Protein AF-A0A8G1X0F5-F1 (afdb_monomer_lite)

Structure (mmCIF, N/CA/C/O backbone):
data_AF-A0A8G1X0F5-F1
#
_entry.id   AF-A0A8G1X0F5-F1
#
loop_
_atom_site.group_PDB
_atom_site.id
_atom_site.type_symbol
_atom_site.label_atom_id
_atom_site.label_alt_id
_atom_site.label_comp_id
_atom_site.label_asym_id
_atom_site.label_entity_id
_atom_site.label_seq_id
_atom_site.pdbx_PDB_ins_code
_atom_site.Cartn_x
_atom_site.Cartn_y
_atom_site.Cartn_z
_atom_site.occupancy
_atom_site.B_iso_or_equiv
_atom_site.auth_seq_id
_atom_site.auth_comp_id
_atom_site.auth_asym_id
_atom_site.auth_atom_id
_atom_site.pdbx_PDB_model_num
ATOM 1 N N . MET A 1 1 ? -57.486 -11.751 60.264 1.00 39.94 1 MET A N 1
ATOM 2 C CA . MET A 1 1 ? -58.166 -12.404 61.402 1.00 39.94 1 MET A CA 1
ATOM 3 C C . MET A 1 1 ? -57.291 -13.544 61.891 1.00 39.94 1 MET A C 1
ATOM 5 O O . MET A 1 1 ? -57.357 -14.621 61.323 1.00 39.94 1 MET A O 1
ATOM 9 N N . THR A 1 2 ? -56.452 -13.300 62.894 1.00 31.72 2 THR A N 1
ATOM 10 C CA . THR A 1 2 ? -55.824 -14.361 63.698 1.00 31.72 2 THR A CA 1
ATOM 11 C C . THR A 1 2 ? -55.553 -13.776 65.073 1.00 31.72 2 THR A C 1
ATOM 13 O O . THR A 1 2 ? -54.762 -12.848 65.215 1.00 31.72 2 THR A O 1
ATOM 16 N N . GLU A 1 3 ? -56.293 -14.291 66.048 1.00 42.75 3 GLU A N 1
ATOM 17 C CA . GLU A 1 3 ? -56.331 -13.921 67.459 1.00 42.75 3 GLU A CA 1
ATOM 18 C C . GLU A 1 3 ? -54.925 -13.867 68.077 1.00 42.75 3 GLU A C 1
ATOM 20 O O . GLU A 1 3 ? -54.382 -14.874 68.546 1.00 42.75 3 GLU A O 1
ATOM 25 N N . ALA A 1 4 ? -54.327 -12.675 68.120 1.00 40.47 4 ALA A N 1
ATOM 26 C CA . ALA A 1 4 ? -53.140 -12.412 68.920 1.00 40.47 4 ALA A CA 1
ATOM 27 C C . ALA A 1 4 ? -53.545 -12.272 70.399 1.00 40.47 4 ALA A C 1
ATOM 29 O O . ALA A 1 4 ? -53.590 -11.190 70.960 1.00 40.47 4 ALA A O 1
ATOM 30 N N . THR A 1 5 ? -53.877 -13.431 70.971 1.00 44.56 5 THR A N 1
ATOM 31 C CA . THR A 1 5 ? -53.562 -13.915 72.321 1.00 44.56 5 THR A CA 1
ATOM 32 C C . THR A 1 5 ? -53.739 -12.919 73.476 1.00 44.56 5 THR A C 1
ATOM 34 O O . THR A 1 5 ? -52.907 -12.049 73.689 1.00 44.56 5 THR A O 1
ATOM 37 N N . GLN A 1 6 ? -54.774 -13.175 74.282 1.00 55.44 6 GLN A N 1
ATOM 38 C CA . GLN A 1 6 ? -55.286 -12.467 75.471 1.00 55.44 6 GLN A CA 1
ATOM 39 C C . GLN A 1 6 ? -54.287 -12.095 76.601 1.00 55.44 6 GLN A C 1
ATOM 41 O O . GLN A 1 6 ? -54.765 -11.785 77.677 1.00 55.44 6 GLN A O 1
ATOM 46 N N . LEU A 1 7 ? -52.960 -12.123 76.389 1.00 52.69 7 LEU A N 1
ATOM 47 C CA . LEU A 1 7 ? -51.943 -11.743 77.387 1.00 52.69 7 LEU A CA 1
ATOM 48 C C . LEU A 1 7 ? -51.259 -10.377 77.143 1.00 52.69 7 LEU A C 1
ATOM 50 O O . LEU A 1 7 ? -50.691 -9.794 78.060 1.00 52.69 7 LEU A O 1
ATOM 54 N N . ALA A 1 8 ? -51.224 -9.903 75.890 1.00 53.28 8 ALA A N 1
ATOM 55 C CA . ALA A 1 8 ? -50.774 -8.566 75.477 1.00 53.28 8 ALA A CA 1
ATOM 56 C C . ALA A 1 8 ? -50.881 -8.438 73.946 1.00 53.28 8 ALA A C 1
ATOM 58 O O . ALA A 1 8 ? -50.432 -9.327 73.219 1.00 53.28 8 ALA A O 1
ATOM 59 N N . GLU A 1 9 ? -51.412 -7.318 73.449 1.00 62.19 9 GLU A N 1
ATOM 60 C CA . GLU A 1 9 ? -51.373 -6.980 72.019 1.00 62.19 9 GLU A CA 1
ATOM 61 C C . GLU A 1 9 ? -49.926 -6.775 71.565 1.00 62.19 9 GLU A C 1
ATOM 63 O O . GLU A 1 9 ? -49.195 -6.005 72.180 1.00 62.19 9 GLU A O 1
ATOM 68 N N . LEU A 1 10 ? -49.506 -7.447 70.491 1.00 62.09 10 LEU A N 1
ATOM 69 C CA . LEU A 1 10 ? -48.179 -7.265 69.891 1.00 62.09 10 LEU A CA 1
ATOM 70 C C . LEU A 1 10 ? -47.984 -5.809 69.422 1.00 62.09 10 LEU A C 1
ATOM 72 O O . LEU A 1 10 ? -48.966 -5.156 69.062 1.00 62.09 10 LEU A O 1
ATOM 76 N N . PRO A 1 11 ? -46.743 -5.284 69.394 1.00 63.84 11 PRO A N 1
ATOM 77 C CA . PRO A 1 11 ? -46.490 -3.954 68.851 1.00 63.84 11 PRO A CA 1
ATOM 78 C C . PRO A 1 11 ? -46.997 -3.864 67.398 1.00 63.84 11 PRO A C 1
ATOM 80 O O . PRO A 1 11 ? -46.674 -4.746 66.595 1.00 63.84 11 PRO A O 1
ATOM 83 N N . PRO A 1 12 ? -47.785 -2.827 67.043 1.00 70.81 12 PRO A N 1
ATOM 84 C CA . PRO A 1 12 ? -48.273 -2.625 65.681 1.00 70.81 12 PRO A CA 1
ATOM 85 C C . PRO A 1 12 ? -47.133 -2.621 64.658 1.00 70.81 12 PRO A C 1
ATOM 87 O O . PRO A 1 12 ? -46.062 -2.074 64.915 1.00 70.81 12 PRO A O 1
ATOM 90 N N . ALA A 1 13 ? -47.367 -3.177 63.465 1.00 61.31 13 ALA A N 1
ATOM 91 C CA . ALA A 1 13 ? -46.346 -3.281 62.416 1.00 61.31 13 ALA A CA 1
ATOM 92 C C . ALA A 1 13 ? -45.725 -1.922 62.022 1.00 61.31 13 ALA A C 1
ATOM 94 O O . ALA A 1 13 ? -44.568 -1.871 61.608 1.00 61.31 13 ALA A O 1
ATOM 95 N N . GLU A 1 14 ? -46.476 -0.831 62.191 1.00 60.59 14 GLU A N 1
ATOM 96 C CA . GLU A 1 14 ? -46.053 0.548 61.916 1.00 60.59 14 GLU A CA 1
ATOM 97 C C . GLU A 1 14 ? -45.115 1.125 62.990 1.00 60.59 14 GLU A C 1
ATOM 99 O O . GLU A 1 14 ? -44.256 1.950 62.683 1.00 60.59 14 GLU A O 1
ATOM 104 N N . THR A 1 15 ? -45.224 0.673 64.244 1.00 71.94 15 THR A N 1
ATOM 105 C CA . THR A 1 15 ? -44.385 1.137 65.366 1.00 71.94 15 THR A CA 1
ATOM 106 C C . THR A 1 15 ? -43.303 0.131 65.753 1.00 71.94 15 THR A C 1
ATOM 108 O O . THR A 1 15 ? -42.364 0.486 66.468 1.00 71.94 15 THR A O 1
ATOM 111 N N . ALA A 1 16 ? -43.370 -1.098 65.232 1.00 73.69 16 ALA A N 1
ATOM 112 C CA . ALA A 1 16 ? -42.427 -2.178 65.502 1.00 73.69 16 ALA A CA 1
ATOM 113 C C . ALA A 1 16 ? -40.964 -1.769 65.255 1.00 73.69 16 ALA A C 1
ATOM 115 O O . ALA A 1 16 ? -40.116 -1.998 66.110 1.00 73.69 16 ALA A O 1
ATOM 116 N N . LEU A 1 17 ? -40.644 -1.077 64.158 1.00 79.12 17 LEU A N 1
ATOM 117 C CA . LEU A 1 17 ? -39.269 -0.619 63.921 1.00 79.12 17 LEU A CA 1
ATOM 118 C C . LEU A 1 17 ? -38.755 0.286 65.056 1.00 79.12 17 LEU A C 1
ATOM 120 O O . LEU A 1 17 ? -37.640 0.109 65.541 1.00 79.12 17 LEU A O 1
ATOM 124 N N . GLN A 1 18 ? -39.577 1.232 65.515 1.00 82.00 18 GLN A N 1
ATOM 125 C CA . GLN A 1 18 ? -39.219 2.164 66.588 1.00 82.00 18 GLN A CA 1
ATOM 126 C C . GLN A 1 18 ? -39.129 1.476 67.954 1.00 82.00 18 GLN A C 1
ATOM 128 O O . GLN A 1 18 ? -38.287 1.844 68.769 1.00 82.00 18 GLN A O 1
ATOM 133 N N . VAL A 1 19 ? -39.987 0.486 68.200 1.00 83.25 19 VAL A N 1
ATOM 134 C CA . VAL A 1 19 ? -40.010 -0.313 69.431 1.00 83.25 19 VAL A CA 1
ATOM 135 C C . VAL A 1 19 ? -38.756 -1.184 69.541 1.00 83.25 19 VAL A C 1
ATOM 137 O O . VAL A 1 19 ? -38.104 -1.183 70.578 1.00 83.25 19 VAL A O 1
ATOM 140 N N . TYR A 1 20 ? -38.358 -1.871 68.469 1.00 84.75 20 TYR A N 1
ATOM 141 C CA . TYR A 1 20 ? -37.205 -2.783 68.493 1.00 84.75 20 TYR A CA 1
ATOM 142 C C . TYR A 1 20 ? -35.852 -2.070 68.373 1.00 84.75 20 TYR A C 1
ATOM 144 O O . TYR A 1 20 ? -34.820 -2.658 68.682 1.00 84.75 20 TYR A O 1
ATOM 152 N N . SER A 1 21 ? -35.846 -0.806 67.944 1.00 82.88 21 SER A N 1
ATOM 153 C CA . SER A 1 21 ? -34.624 -0.001 67.800 1.00 82.88 21 SER A CA 1
ATOM 154 C C . SER A 1 21 ? -34.253 0.777 69.070 1.00 82.88 21 SER A C 1
ATOM 156 O O . SER A 1 21 ? -33.158 1.332 69.147 1.00 82.88 21 SER A O 1
ATOM 158 N N . LYS A 1 22 ? -35.146 0.852 70.067 1.00 89.12 22 LYS A N 1
ATOM 159 C CA . LYS A 1 22 ? -34.910 1.561 71.333 1.00 89.12 22 LYS A CA 1
ATOM 160 C C . LYS A 1 22 ? -34.416 0.599 72.420 1.00 89.12 22 LYS A C 1
ATOM 162 O O . LYS A 1 22 ? -35.020 -0.462 72.592 1.00 89.12 22 LYS A O 1
ATOM 167 N N . PRO A 1 23 ? -33.397 0.973 73.217 1.00 84.50 23 PRO A N 1
ATOM 168 C CA . PRO A 1 23 ? -33.082 0.257 74.452 1.00 84.50 23 PRO A CA 1
ATOM 169 C C . PRO A 1 23 ? -34.327 0.200 75.350 1.00 84.50 23 PRO A C 1
ATOM 171 O O . PRO A 1 23 ? -34.924 1.240 75.620 1.00 84.50 23 PRO A O 1
ATOM 174 N N . GLY A 1 24 ? -34.754 -1.001 75.750 1.00 84.69 24 GLY A N 1
ATOM 175 C CA . GLY A 1 24 ? -35.967 -1.189 76.562 1.00 84.69 24 GLY A CA 1
ATOM 176 C C . GLY A 1 24 ? -37.290 -0.900 75.837 1.00 84.69 24 GLY A C 1
ATOM 177 O O . GLY A 1 24 ? -38.338 -0.784 76.462 1.00 84.69 24 GLY A O 1
ATOM 178 N N . GLY A 1 25 ? -37.308 -0.778 74.505 1.00 84.88 25 GLY A N 1
ATOM 179 C CA . GLY A 1 25 ? -38.539 -0.416 73.788 1.00 84.88 25 GLY A CA 1
ATOM 180 C C . GLY A 1 25 ? -39.675 -1.442 73.913 1.00 84.88 25 GLY A C 1
ATOM 181 O O . GLY A 1 25 ? -40.842 -1.076 73.786 1.00 84.88 25 GLY A O 1
ATOM 182 N N . LEU A 1 26 ? -39.352 -2.704 74.218 1.00 87.62 26 LEU A N 1
ATOM 183 C CA . LEU A 1 26 ? -40.322 -3.771 74.483 1.00 87.62 26 LEU A CA 1
ATOM 184 C C . LEU A 1 26 ? -40.831 -3.800 75.931 1.00 87.62 26 LEU A C 1
ATOM 186 O O . LEU A 1 26 ? -41.784 -4.532 76.204 1.00 87.62 26 LEU A O 1
ATOM 190 N N . ASP A 1 27 ? -40.253 -3.011 76.839 1.00 87.00 27 ASP A N 1
ATOM 191 C CA . ASP A 1 27 ? -40.578 -3.033 78.270 1.00 87.00 27 ASP A CA 1
ATOM 192 C C . ASP A 1 27 ? -42.083 -2.847 78.542 1.00 87.00 27 ASP A C 1
ATOM 194 O O . ASP A 1 27 ? -42.637 -3.660 79.279 1.00 87.00 27 ASP A O 1
ATOM 198 N N . PRO A 1 28 ? -42.828 -1.949 77.857 1.00 87.12 28 PRO A N 1
ATOM 199 C CA . PRO A 1 28 ? -44.278 -1.832 78.052 1.00 87.12 28 PRO A CA 1
ATOM 200 C C . PRO A 1 28 ? -45.076 -3.106 77.724 1.00 87.12 28 PRO A C 1
ATOM 202 O O . PRO A 1 28 ? -46.146 -3.335 78.288 1.00 87.12 28 PRO A O 1
ATOM 205 N N . TRP A 1 29 ? -44.585 -3.936 76.799 1.00 85.62 29 TRP A N 1
ATOM 206 C CA . TRP A 1 29 ? -45.199 -5.221 76.449 1.00 85.62 29 TRP A CA 1
ATOM 207 C C . TRP A 1 29 ? -44.783 -6.320 77.423 1.00 85.62 29 TRP A C 1
ATOM 209 O O . TRP A 1 29 ? -45.618 -7.122 77.840 1.00 85.62 29 TRP A O 1
ATOM 219 N N . LEU A 1 30 ? -43.509 -6.335 77.820 1.00 85.94 30 LEU A N 1
ATOM 220 C CA . LEU A 1 30 ? -42.982 -7.277 78.804 1.00 85.94 30 LEU A CA 1
ATOM 221 C C . LEU A 1 30 ? -43.599 -7.057 80.194 1.00 85.94 30 LEU A C 1
ATOM 223 O O . LEU A 1 30 ? -43.907 -8.033 80.878 1.00 85.94 30 LEU A O 1
ATOM 227 N N . ASP A 1 31 ? -43.851 -5.807 80.579 1.00 86.38 31 ASP A N 1
ATOM 228 C CA . ASP A 1 31 ? -44.476 -5.438 81.851 1.00 86.38 31 ASP A CA 1
ATOM 229 C C . ASP A 1 31 ? -45.951 -5.838 81.905 1.00 86.38 31 ASP A C 1
ATOM 231 O O . ASP A 1 31 ? -46.402 -6.359 82.925 1.00 86.38 31 ASP A O 1
ATOM 235 N N . LYS A 1 32 ? -46.694 -5.698 80.798 1.00 84.31 32 LYS A N 1
ATOM 236 C CA . LYS A 1 32 ? -48.073 -6.210 80.686 1.00 84.31 32 LYS A CA 1
ATOM 237 C C . LYS A 1 32 ? -48.122 -7.731 80.843 1.00 84.31 32 LYS A C 1
ATOM 239 O O . LYS A 1 32 ? -48.894 -8.238 81.654 1.00 84.31 32 LYS A O 1
ATOM 244 N N . ILE A 1 33 ? -47.236 -8.447 80.145 1.00 85.38 33 ILE A N 1
ATOM 245 C CA . ILE A 1 33 ? -47.112 -9.909 80.259 1.00 85.38 33 ILE A CA 1
ATOM 246 C C . ILE A 1 33 ? -46.748 -10.302 81.699 1.00 85.38 33 ILE A C 1
ATOM 248 O O . ILE A 1 33 ? -47.325 -11.236 82.251 1.00 85.38 33 ILE A O 1
ATOM 252 N N . ARG A 1 34 ? -45.816 -9.584 82.339 1.00 85.31 34 ARG A N 1
ATOM 253 C CA . ARG A 1 34 ? -45.411 -9.829 83.731 1.00 85.31 34 ARG A CA 1
ATOM 254 C C . ARG A 1 34 ? -46.557 -9.578 84.710 1.00 85.31 34 ARG A C 1
ATOM 256 O O . ARG A 1 34 ? -46.740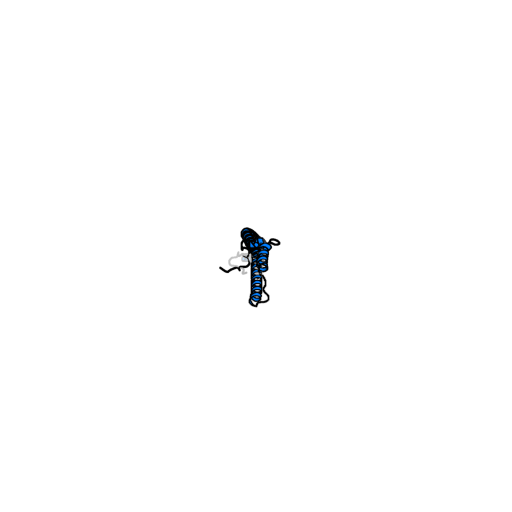 -10.387 85.620 1.00 85.31 34 ARG A O 1
ATOM 263 N N . ALA A 1 35 ? -47.313 -8.496 84.542 1.00 83.12 35 ALA A N 1
ATOM 264 C CA . ALA A 1 35 ? -48.457 -8.169 85.387 1.00 83.12 35 ALA A CA 1
ATOM 265 C C . ALA A 1 35 ? -49.534 -9.260 85.307 1.00 83.12 35 ALA A C 1
ATOM 267 O O . ALA A 1 35 ? -50.020 -9.719 86.340 1.00 83.12 35 ALA A O 1
ATOM 268 N N . GLU A 1 36 ? -49.836 -9.751 84.104 1.00 79.94 36 GLU A N 1
ATOM 269 C CA . GLU A 1 36 ? -50.825 -10.813 83.912 1.00 79.94 36 GLU A CA 1
ATOM 270 C C . GLU A 1 36 ? -50.353 -12.172 84.446 1.00 79.94 36 GLU A C 1
ATOM 272 O O . GLU A 1 36 ? -51.132 -12.916 85.042 1.00 79.94 36 GLU A O 1
ATOM 277 N N . VAL A 1 37 ? -49.057 -12.476 84.322 1.00 82.88 37 VAL A N 1
ATOM 278 C CA . VAL A 1 37 ? -48.472 -13.683 84.923 1.00 82.88 37 VAL A CA 1
ATOM 279 C C . VAL A 1 37 ? -48.474 -13.611 86.456 1.00 82.88 37 VAL A C 1
ATOM 281 O O . VAL A 1 37 ? -48.757 -14.612 87.109 1.00 82.88 37 VAL A O 1
ATOM 284 N N . THR A 1 38 ? -48.192 -12.441 87.036 1.00 78.94 38 THR A N 1
ATOM 285 C CA . THR A 1 38 ? -48.116 -12.239 88.499 1.00 78.94 38 THR A CA 1
ATOM 286 C C . THR A 1 38 ? -49.501 -12.176 89.149 1.00 78.94 38 THR A C 1
ATOM 288 O O . THR A 1 38 ? -49.659 -12.574 90.300 1.00 78.94 38 THR A O 1
ATOM 291 N N . GLY A 1 39 ? -50.522 -11.726 88.412 1.00 77.44 39 GLY A N 1
ATOM 292 C CA . GLY A 1 39 ? -51.915 -11.721 88.867 1.00 77.44 39 GLY A CA 1
ATOM 293 C C . GLY A 1 39 ? -52.543 -13.115 88.996 1.00 77.44 39 GLY A C 1
ATOM 294 O O . GLY A 1 39 ? -53.594 -13.262 89.621 1.00 77.44 39 GLY A O 1
ATOM 295 N N . HIS A 1 40 ? -51.915 -14.155 88.439 1.00 74.75 40 HIS A N 1
ATOM 296 C CA . HIS A 1 40 ? -52.374 -15.533 88.583 1.00 74.75 40 HIS A CA 1
ATOM 297 C C . HIS A 1 40 ? -51.914 -16.126 89.922 1.00 74.75 40 HIS A C 1
ATOM 299 O O . HIS A 1 40 ? -50.728 -16.384 90.108 1.00 74.75 40 HIS A O 1
ATOM 305 N N . VAL A 1 41 ? -52.849 -16.395 90.841 1.00 75.69 41 VAL A N 1
ATOM 306 C CA . VAL A 1 41 ? -52.561 -17.093 92.109 1.00 75.69 41 VAL A CA 1
ATOM 307 C C . VAL A 1 41 ? -52.275 -18.576 91.819 1.00 75.69 41 VAL A C 1
ATOM 309 O O . VAL A 1 41 ? -53.202 -19.297 91.440 1.00 75.69 41 VAL A O 1
ATOM 312 N N . PRO A 1 42 ? -51.032 -19.069 91.979 1.00 77.69 42 PRO A N 1
ATOM 313 C CA . PRO A 1 42 ? -50.688 -20.428 91.570 1.00 77.69 42 PRO A CA 1
ATOM 314 C C . PRO A 1 42 ? -51.235 -21.468 92.557 1.00 77.69 42 PRO A C 1
ATOM 316 O O . PRO A 1 42 ? -50.890 -21.455 93.738 1.00 77.69 42 PRO A O 1
ATOM 319 N N . ASP A 1 43 ? -52.038 -22.416 92.068 1.00 83.69 43 ASP A N 1
ATOM 320 C CA . ASP A 1 43 ? -52.467 -23.591 92.836 1.00 83.69 43 ASP A CA 1
ATOM 321 C C . ASP A 1 43 ? -51.698 -24.844 92.389 1.00 83.69 43 ASP A C 1
ATOM 323 O O . ASP A 1 43 ? -51.918 -25.391 91.308 1.00 83.69 43 ASP A O 1
ATOM 327 N N . LEU A 1 44 ? -50.792 -25.324 93.243 1.00 83.38 44 LEU A N 1
ATOM 328 C CA . LEU A 1 44 ? -49.996 -26.532 92.992 1.00 83.38 44 LEU A CA 1
ATOM 329 C C . LEU A 1 44 ? -50.670 -27.817 93.490 1.00 83.38 44 LEU A C 1
ATOM 331 O O . LEU A 1 44 ? -50.241 -28.920 93.132 1.00 83.38 44 LEU A O 1
ATOM 335 N N . LYS A 1 45 ? -51.717 -27.695 94.312 1.00 84.44 45 LYS A N 1
ATOM 336 C CA . LYS A 1 45 ? -52.345 -28.824 95.004 1.00 84.44 45 LYS A CA 1
ATOM 337 C C . LYS A 1 45 ? -53.308 -29.563 94.079 1.00 84.44 45 LYS A C 1
ATOM 339 O O . LYS A 1 45 ? -53.343 -30.794 94.094 1.00 84.44 45 LYS A O 1
ATOM 344 N N . THR A 1 46 ? -54.021 -28.851 93.206 1.00 88.00 46 THR A N 1
ATOM 345 C CA . THR A 1 46 ? -54.975 -29.461 92.267 1.00 88.00 46 THR A CA 1
ATOM 346 C C . THR A 1 46 ? -54.370 -29.711 90.881 1.00 88.00 46 THR A C 1
ATOM 348 O O . THR A 1 46 ? -53.500 -28.981 90.407 1.00 88.00 46 THR A O 1
ATOM 351 N N . LYS A 1 47 ? -54.855 -30.749 90.178 1.00 89.38 47 LYS A N 1
ATOM 352 C CA . LYS A 1 47 ? -54.486 -30.993 88.769 1.00 89.38 47 LYS A CA 1
ATOM 353 C C . LYS A 1 47 ? -54.858 -29.794 87.885 1.00 89.38 47 LYS A C 1
ATOM 355 O O . LYS A 1 47 ? -54.059 -29.375 87.058 1.00 89.38 47 LYS A O 1
ATOM 360 N N . LYS A 1 48 ? -56.040 -29.212 88.114 1.00 84.38 48 LYS A N 1
ATOM 361 C CA . LYS A 1 48 ? -56.545 -28.044 87.380 1.00 84.38 48 LYS A CA 1
ATOM 362 C C . LYS A 1 48 ? -55.644 -26.814 87.558 1.00 84.38 48 LYS A C 1
ATOM 364 O O . LYS A 1 48 ? -55.395 -26.117 86.581 1.00 84.38 48 LYS A O 1
ATOM 369 N N . GLY A 1 49 ? -55.129 -26.578 88.767 1.00 83.12 49 GLY A N 1
ATOM 370 C CA . GLY A 1 49 ? -54.180 -25.498 89.044 1.00 83.12 49 GLY A CA 1
ATOM 371 C C . GLY A 1 49 ? -52.835 -25.689 88.335 1.00 83.12 49 GLY A C 1
ATOM 372 O O . GLY A 1 49 ? -52.359 -24.776 87.662 1.00 83.12 49 GLY A O 1
ATOM 373 N N . ARG A 1 50 ? -52.272 -26.906 88.359 1.00 84.88 50 ARG A N 1
ATOM 374 C CA . ARG A 1 50 ? -51.038 -27.227 87.610 1.00 84.88 50 ARG A CA 1
ATOM 375 C C . ARG A 1 50 ? -51.211 -27.098 86.092 1.00 84.88 50 ARG A C 1
ATOM 377 O O . ARG A 1 50 ? -50.326 -26.560 85.427 1.00 84.88 50 ARG A O 1
ATOM 384 N N . ASP A 1 51 ? -52.353 -27.527 85.552 1.00 85.94 51 ASP A N 1
ATOM 385 C CA . ASP A 1 51 ? -52.679 -27.389 84.125 1.00 85.94 51 ASP A CA 1
ATOM 386 C C . ASP A 1 51 ? -52.843 -25.905 83.722 1.00 85.94 51 ASP A C 1
ATOM 388 O O . ASP A 1 51 ? -52.406 -25.499 82.642 1.00 85.94 51 ASP A O 1
ATOM 392 N N . ALA A 1 52 ? -53.406 -25.064 84.600 1.00 82.56 52 ALA A N 1
ATOM 393 C CA . ALA A 1 52 ? -53.514 -23.620 84.379 1.00 82.56 52 ALA A CA 1
ATOM 394 C C . ALA A 1 52 ? -52.138 -22.928 84.343 1.00 82.56 52 ALA A C 1
ATOM 396 O O . ALA A 1 52 ? -51.885 -22.124 83.444 1.00 82.56 52 ALA A O 1
ATOM 397 N N . ILE A 1 53 ? -51.221 -23.304 85.242 1.00 84.56 53 ILE A N 1
ATOM 398 C CA . ILE A 1 53 ? -49.830 -22.817 85.246 1.00 84.56 53 ILE A CA 1
ATOM 399 C C . ILE A 1 53 ? -49.109 -23.225 83.951 1.00 84.56 53 ILE A C 1
ATOM 401 O O . ILE A 1 53 ? -48.445 -22.400 83.319 1.00 84.56 53 ILE A O 1
ATOM 405 N N . ALA A 1 54 ? -49.269 -24.479 83.514 1.00 85.12 54 ALA A N 1
ATOM 406 C CA . ALA A 1 54 ? -48.681 -24.964 82.266 1.00 85.12 54 ALA A CA 1
ATOM 407 C C . ALA A 1 54 ? -49.224 -24.212 81.036 1.00 85.12 54 ALA A C 1
ATOM 409 O O . ALA A 1 54 ? -48.455 -23.844 80.144 1.00 85.12 54 ALA A O 1
ATOM 410 N N . SER A 1 55 ? -50.530 -23.932 81.009 1.00 86.25 55 SER A N 1
ATOM 411 C CA . SER A 1 55 ? -51.185 -23.158 79.948 1.00 86.25 55 SER A CA 1
ATOM 412 C C . SER A 1 55 ? -50.694 -21.707 79.903 1.00 86.25 55 SER A C 1
ATOM 414 O O . SER A 1 55 ? -50.366 -21.193 78.832 1.00 86.25 55 SER A O 1
ATOM 416 N N . LEU A 1 56 ? -50.553 -21.057 81.061 1.00 83.44 56 LEU A N 1
ATOM 417 C CA . LEU A 1 56 ? -50.009 -19.702 81.162 1.00 83.44 56 LEU A CA 1
ATOM 418 C C . LEU A 1 56 ? -48.551 -19.643 80.679 1.00 83.44 56 LEU A C 1
ATOM 420 O O . LEU A 1 56 ? -48.208 -18.801 79.850 1.00 83.44 56 LEU A O 1
ATOM 424 N N . ALA A 1 57 ? -47.713 -20.599 81.092 1.00 86.38 57 ALA A N 1
ATOM 425 C CA . ALA A 1 57 ? -46.338 -20.717 80.605 1.00 86.38 57 ALA A CA 1
ATOM 426 C C . ALA A 1 57 ? -46.270 -20.953 79.084 1.00 86.38 57 ALA A C 1
ATOM 428 O O . ALA A 1 57 ? -45.397 -20.411 78.402 1.00 86.38 57 ALA A O 1
ATOM 429 N N . PHE A 1 58 ? -47.195 -21.738 78.523 1.00 88.06 58 PHE A N 1
ATOM 430 C CA . PHE A 1 58 ? -47.302 -21.933 77.077 1.00 88.06 58 PHE A CA 1
ATOM 431 C C . PHE A 1 58 ? -47.677 -20.637 76.344 1.00 88.06 58 PHE A C 1
ATOM 433 O O . PHE A 1 58 ? -47.052 -20.312 75.333 1.00 88.06 58 PHE A O 1
ATOM 440 N N . LYS A 1 59 ? -48.623 -19.848 76.872 1.00 86.94 59 LYS A N 1
ATOM 441 C CA . LYS A 1 59 ? -48.973 -18.532 76.310 1.00 86.94 59 LYS A CA 1
ATOM 442 C C . LYS A 1 59 ? -47.778 -17.576 76.316 1.00 86.94 59 LYS A C 1
ATOM 444 O O . LYS A 1 59 ? -47.509 -16.959 75.290 1.00 86.94 59 LYS A O 1
ATOM 449 N N . VAL A 1 60 ? -47.007 -17.521 77.407 1.00 88.62 60 VAL A N 1
ATOM 450 C CA . VAL A 1 60 ? -45.773 -16.711 77.480 1.00 88.62 60 VAL A CA 1
ATOM 451 C C . VAL A 1 60 ? -44.766 -17.136 76.406 1.00 88.62 60 VAL A C 1
ATOM 453 O O . VAL A 1 60 ? -44.222 -16.288 75.698 1.00 88.62 60 VAL A O 1
ATOM 456 N N . ARG A 1 61 ? -44.554 -18.447 76.209 1.00 90.44 61 ARG A N 1
ATOM 457 C CA . ARG A 1 61 ? -43.684 -18.961 75.132 1.00 90.44 61 ARG A CA 1
ATOM 458 C C . ARG A 1 61 ? -44.189 -18.564 73.743 1.00 90.44 61 ARG A C 1
ATOM 460 O O . ARG A 1 61 ? -43.383 -18.180 72.902 1.00 90.44 61 ARG A O 1
ATOM 467 N N . LYS A 1 62 ? -45.504 -18.611 73.514 1.00 88.00 62 LYS A N 1
ATOM 468 C CA . LYS A 1 62 ? -46.123 -18.213 72.241 1.00 88.00 62 LYS A CA 1
ATOM 469 C C . LYS A 1 62 ? -45.920 -16.722 71.950 1.00 88.00 62 LYS A C 1
ATOM 471 O O . LYS A 1 62 ? -45.544 -16.374 70.834 1.00 88.00 62 LYS A O 1
ATOM 476 N N . VAL A 1 63 ? -46.106 -15.857 72.950 1.00 87.19 63 VAL A N 1
ATOM 477 C CA . VAL A 1 63 ? -45.886 -14.408 72.806 1.00 87.19 63 VAL A CA 1
ATOM 478 C C . VAL A 1 63 ? -44.404 -14.091 72.583 1.00 87.19 63 VAL A C 1
ATOM 480 O O . VAL A 1 63 ? -44.095 -13.289 71.706 1.00 87.19 63 VAL A O 1
ATOM 483 N N . LYS A 1 64 ? -43.475 -14.780 73.266 1.00 90.19 64 LYS A N 1
ATOM 484 C CA . LYS A 1 64 ? -42.028 -14.679 72.987 1.00 90.19 64 LYS A CA 1
ATOM 485 C C . LYS A 1 64 ? -41.721 -14.964 71.513 1.00 90.19 64 LYS A C 1
ATOM 487 O O . LYS A 1 64 ? -41.044 -14.170 70.873 1.00 90.19 64 LYS A O 1
ATOM 492 N N . THR A 1 65 ? -42.202 -16.089 70.979 1.00 91.00 65 THR A N 1
ATOM 493 C CA . THR A 1 65 ? -41.966 -16.458 69.573 1.00 91.00 65 THR A CA 1
ATOM 494 C C . THR A 1 65 ? -42.556 -15.430 68.608 1.00 91.00 65 THR A C 1
ATOM 496 O O . THR A 1 65 ? -41.932 -15.122 67.597 1.00 91.00 65 THR A O 1
ATOM 499 N N . ALA A 1 66 ? -43.724 -14.866 68.920 1.00 86.00 66 ALA A N 1
ATOM 500 C CA . ALA A 1 66 ? -44.326 -13.817 68.103 1.00 86.00 66 ALA A CA 1
ATOM 501 C C . ALA A 1 66 ? -43.504 -12.514 68.121 1.00 86.00 66 ALA A C 1
ATOM 503 O O . ALA A 1 66 ? -43.256 -11.943 67.062 1.00 86.00 66 ALA A O 1
ATOM 504 N N . LEU A 1 67 ? -43.026 -12.077 69.293 1.00 86.56 67 LEU A N 1
ATOM 505 C CA . LEU A 1 67 ? -42.147 -10.909 69.409 1.00 86.56 67 LEU A CA 1
ATOM 506 C C . LEU A 1 67 ? -40.805 -11.129 68.686 1.00 86.56 67 LEU A C 1
ATOM 508 O O . LEU A 1 67 ? -40.320 -10.227 68.009 1.00 86.56 67 LEU A O 1
ATOM 512 N N . ASP A 1 68 ? -40.214 -12.319 68.768 1.00 88.62 68 ASP A N 1
ATOM 513 C CA . ASP A 1 68 ? -38.988 -12.641 68.022 1.00 88.62 68 ASP A CA 1
ATOM 514 C C . ASP A 1 68 ? -39.215 -12.587 66.498 1.00 88.62 68 ASP A C 1
ATOM 516 O O . ASP A 1 68 ? -38.434 -11.980 65.764 1.00 88.62 68 ASP A O 1
ATOM 520 N N . GLY A 1 69 ? -40.345 -13.130 66.031 1.00 89.69 69 GLY A N 1
ATOM 521 C CA . GLY A 1 69 ? -40.744 -13.096 64.623 1.00 89.69 69 GLY A CA 1
ATOM 522 C C . GLY A 1 69 ? -40.899 -11.678 64.068 1.00 89.69 69 GLY A C 1
ATOM 523 O O . GLY A 1 69 ? -40.366 -11.387 62.998 1.00 89.69 69 GLY A O 1
ATOM 524 N N . VAL A 1 70 ? -41.555 -10.779 64.813 1.00 87.06 70 VAL A N 1
ATOM 525 C CA . VAL A 1 70 ? -41.706 -9.365 64.418 1.00 87.06 70 VAL A CA 1
ATOM 526 C C . VAL A 1 70 ? -40.343 -8.675 64.319 1.00 87.06 70 VAL A C 1
ATOM 528 O O . VAL A 1 70 ? -40.082 -7.980 63.340 1.00 87.06 70 VAL A O 1
ATOM 531 N N . GLY A 1 71 ? -39.444 -8.894 65.285 1.00 86.38 71 GLY A N 1
ATOM 532 C CA . GLY A 1 71 ? -38.091 -8.329 65.242 1.00 86.38 71 GLY A CA 1
ATOM 533 C C . GLY A 1 71 ? -37.287 -8.820 64.035 1.00 86.38 71 GLY A C 1
ATOM 534 O O . GLY A 1 71 ? -36.646 -8.025 63.344 1.00 86.38 71 GLY A O 1
ATOM 535 N N . LYS A 1 72 ? -37.372 -10.121 63.730 1.00 89.69 72 LYS A N 1
ATOM 536 C CA . LYS A 1 72 ? -36.723 -10.722 62.559 1.00 89.69 72 LYS A CA 1
ATOM 537 C C . LYS A 1 72 ? -37.239 -10.133 61.244 1.00 89.69 72 LYS A C 1
ATOM 539 O O . LYS A 1 72 ? -36.429 -9.767 60.397 1.00 89.69 72 LYS A O 1
ATOM 544 N N . GLU A 1 73 ? -38.555 -9.981 61.092 1.00 89.44 73 GLU A N 1
ATOM 545 C CA . GLU A 1 73 ? -39.151 -9.386 59.889 1.00 89.44 73 GLU A CA 1
ATOM 546 C C . GLU A 1 73 ? -38.681 -7.938 59.670 1.00 89.44 73 GLU A C 1
ATOM 548 O O . GLU A 1 73 ? -38.389 -7.549 58.537 1.00 89.44 73 GLU A O 1
ATOM 553 N N . GLN A 1 74 ? -38.535 -7.147 60.742 1.00 87.94 74 GLN A N 1
ATOM 554 C CA . GLN A 1 74 ? -37.990 -5.788 60.639 1.00 87.94 74 GLN A CA 1
ATOM 555 C C . GLN A 1 74 ? -36.529 -5.791 60.177 1.00 87.94 74 GLN A C 1
ATOM 557 O O . GLN A 1 74 ? -36.164 -5.010 59.300 1.00 87.94 74 GLN A O 1
ATOM 562 N N . VAL A 1 75 ? -35.696 -6.690 60.707 1.00 89.62 75 VAL A N 1
ATOM 563 C CA . VAL A 1 75 ? -34.302 -6.839 60.258 1.00 89.62 75 VAL A CA 1
ATOM 564 C C . VAL A 1 75 ? -34.233 -7.258 58.788 1.00 89.62 75 VAL A C 1
ATOM 566 O O . VAL A 1 75 ? -33.417 -6.718 58.040 1.00 89.62 75 VAL A O 1
ATOM 569 N N . ASP A 1 76 ? -35.086 -8.186 58.356 1.00 91.88 76 ASP A N 1
ATOM 570 C CA . ASP A 1 76 ? -35.126 -8.653 56.968 1.00 91.88 76 ASP A CA 1
ATOM 571 C C . ASP A 1 76 ? -35.585 -7.537 56.015 1.00 91.88 76 ASP A C 1
ATOM 573 O O . ASP A 1 76 ? -34.916 -7.291 55.007 1.00 91.88 76 ASP A O 1
ATOM 577 N N . ARG A 1 77 ? -36.638 -6.781 56.370 1.00 89.25 77 ARG A N 1
ATOM 578 C CA . ARG A 1 77 ? -37.062 -5.576 55.628 1.00 89.25 77 ARG A CA 1
ATOM 579 C C . ARG A 1 77 ? -35.950 -4.538 55.535 1.00 89.25 77 ARG A C 1
ATOM 581 O O . ARG A 1 77 ? -35.694 -4.016 54.453 1.00 89.25 77 ARG A O 1
ATOM 588 N N . LEU A 1 78 ? -35.276 -4.242 56.647 1.00 89.69 78 LEU A N 1
ATOM 589 C CA . LEU A 1 78 ? -34.186 -3.267 56.667 1.00 89.69 78 LEU A CA 1
ATOM 590 C C . LEU A 1 78 ? -33.002 -3.711 55.811 1.00 89.69 78 LEU A C 1
ATOM 592 O O . LEU A 1 78 ? -32.394 -2.868 55.166 1.00 89.69 78 LEU A O 1
ATOM 596 N N . LYS A 1 79 ? -32.675 -5.008 55.772 1.00 92.31 79 LYS A N 1
ATOM 597 C CA . LYS A 1 79 ? -31.598 -5.551 54.924 1.00 92.31 79 LYS A CA 1
ATOM 598 C C . LYS A 1 79 ? -31.968 -5.603 53.444 1.00 92.31 79 LYS A C 1
ATOM 600 O O . LYS A 1 79 ? -31.076 -5.569 52.598 1.00 92.31 79 LYS A O 1
ATOM 605 N N . ASP A 1 80 ? -33.252 -5.698 53.120 1.00 92.69 80 ASP A N 1
ATOM 606 C CA . ASP A 1 80 ? -33.737 -5.681 51.739 1.00 92.69 80 ASP A CA 1
ATOM 607 C C . ASP A 1 80 ? -33.558 -4.301 51.080 1.00 92.69 80 ASP A C 1
ATOM 609 O O . ASP A 1 80 ? -33.263 -4.215 49.888 1.00 92.69 80 ASP A O 1
ATOM 613 N N . ILE A 1 81 ? -33.635 -3.218 51.863 1.00 90.31 81 ILE A N 1
ATOM 614 C CA . ILE A 1 81 ? -33.450 -1.846 51.367 1.00 90.31 81 ILE A CA 1
ATOM 615 C C . ILE A 1 81 ? -32.037 -1.639 50.770 1.00 90.31 81 ILE A C 1
ATOM 617 O O . ILE A 1 81 ? -31.963 -1.304 49.587 1.00 90.31 81 ILE A O 1
ATOM 621 N N . PRO A 1 82 ? -30.914 -1.889 51.484 1.00 94.62 82 PRO A N 1
ATOM 622 C CA . PRO A 1 82 ? -29.573 -1.816 50.905 1.00 94.62 82 PRO A CA 1
ATOM 623 C C . PRO A 1 82 ? -29.385 -2.717 49.686 1.00 94.62 82 PRO A C 1
ATOM 625 O O . PRO A 1 82 ? -28.807 -2.276 48.701 1.00 94.62 82 PRO A O 1
ATOM 628 N N . LYS A 1 83 ? -29.925 -3.947 49.703 1.00 95.69 83 LYS A N 1
ATOM 629 C CA . LYS A 1 83 ? -29.835 -4.864 48.553 1.00 95.69 83 LYS A CA 1
ATOM 630 C C . LYS A 1 83 ? -30.463 -4.261 47.296 1.00 95.69 83 LYS A C 1
ATOM 632 O O . LYS A 1 83 ? -29.861 -4.315 46.227 1.00 95.69 83 LYS A O 1
ATOM 637 N N . LYS A 1 84 ? -31.654 -3.672 47.425 1.00 94.38 84 LYS A N 1
ATOM 638 C CA . LYS A 1 84 ? -32.346 -2.989 46.323 1.00 94.38 84 LYS A CA 1
ATOM 639 C C . LYS A 1 84 ? -31.596 -1.744 45.864 1.00 94.38 84 LYS A C 1
ATOM 641 O O . LYS A 1 84 ? -31.463 -1.534 44.662 1.00 94.38 84 LYS A O 1
ATOM 646 N N . ILE A 1 85 ? -31.069 -0.956 46.802 1.00 93.00 85 ILE A N 1
ATOM 647 C CA . ILE A 1 85 ? -30.260 0.226 46.486 1.00 93.00 85 ILE A CA 1
ATOM 648 C C . ILE A 1 85 ? -29.013 -0.179 45.699 1.00 93.00 85 ILE A C 1
ATOM 650 O O . ILE A 1 85 ? -28.735 0.416 44.664 1.00 93.00 85 ILE A O 1
ATOM 654 N N . ASP A 1 86 ? -28.271 -1.194 46.136 1.00 96.25 86 ASP A N 1
ATOM 655 C CA . ASP A 1 86 ? -27.055 -1.619 45.442 1.00 96.25 86 ASP A CA 1
ATOM 656 C C . ASP A 1 86 ? -27.341 -2.230 44.069 1.00 96.25 86 ASP A C 1
ATOM 658 O O . ASP A 1 86 ? -26.589 -1.974 43.123 1.00 96.25 86 ASP A O 1
ATOM 662 N N . ALA A 1 87 ? -28.447 -2.967 43.929 1.00 96.81 87 ALA A N 1
ATOM 663 C CA . ALA A 1 87 ? -28.913 -3.457 42.637 1.00 96.81 87 ALA A CA 1
ATOM 664 C C . ALA A 1 87 ? -29.232 -2.300 41.674 1.00 96.81 87 ALA A C 1
ATOM 666 O O . ALA A 1 87 ? -28.736 -2.294 40.546 1.00 96.81 87 ALA A O 1
ATOM 667 N N . GLU A 1 88 ? -29.979 -1.287 42.122 1.00 94.00 88 GLU A N 1
ATOM 668 C CA . GLU A 1 88 ? -30.309 -0.131 41.281 1.00 94.00 88 GLU A CA 1
ATOM 669 C C . GLU A 1 88 ? -29.072 0.723 40.982 1.00 94.00 88 GLU A C 1
ATOM 671 O O . GLU A 1 88 ? -28.873 1.154 39.851 1.00 94.00 88 GLU A O 1
ATOM 676 N N . ARG A 1 89 ? -28.168 0.899 41.953 1.00 97.75 89 ARG A N 1
ATOM 677 C CA . ARG A 1 89 ? -26.885 1.583 41.738 1.00 97.75 89 ARG A CA 1
ATOM 678 C C . ARG A 1 89 ? -26.030 0.876 40.693 1.00 97.75 89 ARG A C 1
ATOM 680 O O . ARG A 1 89 ? -25.332 1.551 39.940 1.00 97.75 89 ARG A O 1
ATOM 687 N N . LYS A 1 90 ? -26.029 -0.462 40.672 1.00 97.88 90 LYS A N 1
ATOM 688 C CA . LYS A 1 90 ? -25.338 -1.235 39.635 1.00 97.88 90 LYS A CA 1
ATOM 689 C C . LYS A 1 90 ? -25.991 -1.011 38.276 1.00 97.88 90 LYS A C 1
ATOM 691 O O . LYS A 1 90 ? -25.301 -0.588 37.362 1.00 97.88 90 LYS A O 1
ATOM 696 N N . ARG A 1 91 ? -27.309 -1.201 38.182 1.00 97.25 91 ARG A N 1
ATOM 697 C CA . ARG A 1 91 ? -28.066 -0.973 36.946 1.00 97.25 91 ARG A CA 1
ATOM 698 C C . ARG A 1 91 ? -27.836 0.430 36.383 1.00 97.25 91 ARG A C 1
ATOM 700 O O . ARG A 1 91 ? -27.596 0.572 35.193 1.00 97.25 91 ARG A O 1
ATOM 707 N N . MET A 1 92 ? -27.877 1.450 37.237 1.00 97.44 92 MET A N 1
ATOM 708 C CA . MET A 1 92 ? -27.610 2.836 36.860 1.00 97.44 92 MET A CA 1
ATOM 709 C C . MET A 1 92 ? -26.208 2.999 36.261 1.00 97.44 92 MET A C 1
ATOM 711 O O . MET A 1 92 ? -26.086 3.635 35.222 1.00 97.44 92 MET A O 1
ATOM 715 N N . ARG A 1 93 ? -25.161 2.430 36.878 1.00 97.50 93 ARG A N 1
ATOM 716 C CA . ARG A 1 93 ? -23.798 2.485 36.317 1.00 97.50 93 ARG A CA 1
ATOM 717 C C . ARG A 1 93 ? -23.725 1.794 34.962 1.00 97.50 93 ARG A C 1
ATOM 719 O O . ARG A 1 93 ? -23.316 2.433 34.008 1.00 97.50 93 ARG A O 1
ATOM 726 N N . ASP A 1 94 ? -24.215 0.559 34.872 1.00 97.50 94 ASP A N 1
ATOM 727 C CA . ASP A 1 94 ? -24.167 -0.226 33.635 1.00 97.50 94 ASP A CA 1
ATOM 728 C C . ASP A 1 94 ? -24.889 0.506 32.478 1.00 97.50 94 ASP A C 1
ATOM 730 O O . ASP A 1 94 ? -24.404 0.527 31.349 1.00 97.50 94 ASP A O 1
ATOM 734 N N . VAL A 1 95 ? -26.025 1.162 32.759 1.00 94.19 95 VAL A N 1
ATOM 735 C CA . VAL A 1 95 ? -26.768 1.969 31.771 1.00 94.19 95 VAL A CA 1
ATOM 736 C C . VAL A 1 95 ? -26.014 3.239 31.379 1.00 94.19 95 VAL A C 1
ATOM 738 O O . VAL A 1 95 ? -25.984 3.583 30.200 1.00 94.19 95 VAL A O 1
ATOM 741 N N . LEU A 1 96 ? -25.430 3.955 32.343 1.00 92.75 96 LEU A N 1
ATOM 742 C CA . LEU A 1 96 ? -24.703 5.193 32.061 1.00 92.75 96 LEU A CA 1
ATOM 743 C C . LEU A 1 96 ? -23.388 4.935 31.319 1.00 92.75 96 LEU A C 1
ATOM 745 O O . LEU A 1 96 ? -23.056 5.712 30.429 1.00 92.75 96 LEU A O 1
ATOM 749 N N . ASP A 1 97 ? -22.685 3.848 31.635 1.00 97.19 97 ASP A N 1
ATOM 750 C CA . ASP A 1 97 ? -21.468 3.435 30.930 1.00 97.19 97 ASP A CA 1
ATOM 751 C C . ASP A 1 97 ? -21.797 3.059 29.475 1.00 97.19 97 ASP A C 1
ATOM 753 O O . ASP A 1 97 ? -21.180 3.582 28.550 1.00 97.19 97 ASP A O 1
ATOM 757 N N . ALA A 1 98 ? -22.850 2.261 29.251 1.00 96.44 98 ALA A N 1
ATOM 758 C CA . ALA A 1 98 ? -23.307 1.925 27.901 1.00 96.44 98 ALA A CA 1
ATOM 759 C C . ALA A 1 98 ? -23.740 3.164 27.094 1.00 96.44 98 ALA A C 1
ATOM 761 O O . ALA A 1 98 ? -23.422 3.277 25.910 1.00 96.44 98 ALA A O 1
ATOM 762 N N . LEU A 1 99 ? -24.433 4.116 27.730 1.00 92.44 99 LEU A N 1
ATOM 763 C CA . LEU A 1 99 ? -24.814 5.376 27.089 1.00 92.44 99 LEU A CA 1
ATOM 764 C C . LEU A 1 99 ? -23.585 6.235 26.757 1.00 92.44 99 LEU A C 1
ATOM 766 O O . LEU A 1 99 ? -23.547 6.866 25.703 1.00 92.44 99 LEU A O 1
ATOM 770 N N . ALA A 1 100 ? -22.577 6.268 27.631 1.00 94.88 100 ALA A N 1
ATOM 771 C CA . ALA A 1 100 ? -21.332 6.983 27.369 1.00 94.88 100 ALA A CA 1
ATOM 772 C C . ALA A 1 100 ? -20.586 6.388 26.164 1.00 94.88 100 ALA A C 1
ATOM 774 O O . ALA A 1 100 ? -20.114 7.146 25.312 1.00 94.88 100 ALA A O 1
ATOM 775 N N . ASP A 1 101 ? -20.539 5.058 26.055 1.00 96.75 101 ASP A N 1
ATOM 776 C CA . ASP A 1 101 ? -19.957 4.357 24.907 1.00 96.75 101 ASP A CA 1
ATOM 777 C C . ASP A 1 101 ? -20.728 4.656 23.612 1.00 96.75 101 ASP A C 1
ATOM 779 O O . ASP A 1 101 ? -20.117 4.973 22.590 1.00 96.75 101 ASP A O 1
ATOM 783 N N . GLU A 1 102 ? -22.064 4.639 23.646 1.00 93.69 102 GLU A N 1
ATOM 784 C CA . GLU A 1 102 ? -22.906 4.979 22.491 1.00 93.69 102 GLU A CA 1
ATOM 785 C C . GLU A 1 102 ? -22.697 6.429 22.034 1.00 93.69 102 GLU A C 1
ATOM 787 O O . GLU A 1 102 ? -22.529 6.692 20.843 1.00 93.69 102 GLU A O 1
ATOM 792 N N . VAL A 1 103 ? -22.635 7.376 22.974 1.00 93.56 103 VAL A N 1
ATOM 793 C CA . VAL A 1 103 ? -22.360 8.792 22.679 1.00 93.56 103 VAL A CA 1
ATOM 794 C C . VAL A 1 103 ? -20.957 8.979 22.095 1.00 93.56 103 VAL A C 1
ATOM 796 O O . VAL A 1 103 ? -20.749 9.852 21.248 1.00 93.56 103 VAL A O 1
ATOM 799 N N . ARG A 1 104 ? -19.985 8.163 22.516 1.00 94.56 104 ARG A N 1
ATOM 800 C CA . ARG A 1 104 ? -18.602 8.224 22.032 1.00 94.56 104 ARG A CA 1
ATOM 801 C C . ARG A 1 104 ? -18.404 7.528 20.682 1.00 94.56 104 ARG A C 1
ATOM 803 O O . ARG A 1 104 ? -17.554 7.966 19.902 1.00 94.56 104 ARG A O 1
ATOM 810 N N . ALA A 1 105 ? -19.200 6.509 20.364 1.00 96.19 105 ALA A N 1
ATOM 811 C CA . ALA A 1 105 ? -19.036 5.688 19.166 1.00 96.19 105 ALA A CA 1
ATOM 812 C C . ALA A 1 105 ? -18.946 6.488 17.845 1.00 96.19 105 ALA A C 1
ATOM 814 O O . ALA A 1 105 ? -18.056 6.184 17.047 1.00 96.19 105 ALA A O 1
ATOM 815 N N . PRO A 1 106 ? -19.756 7.539 17.587 1.00 94.88 106 PRO A N 1
ATOM 816 C CA . PRO A 1 106 ? -19.626 8.344 16.370 1.00 94.88 106 PRO A CA 1
ATOM 817 C C . PRO A 1 106 ? -18.278 9.067 16.247 1.00 94.88 106 PRO A C 1
ATOM 819 O O . PRO A 1 106 ? -17.759 9.219 15.140 1.00 94.88 106 PRO A O 1
ATOM 822 N N . LEU A 1 107 ? -17.693 9.509 17.367 1.00 94.44 107 LEU A N 1
ATOM 823 C CA . LEU A 1 107 ? -16.388 10.173 17.374 1.00 94.44 107 LEU A CA 1
ATOM 824 C C . LEU A 1 107 ? -15.277 9.184 17.011 1.00 94.44 107 LEU A C 1
ATOM 826 O O . LEU A 1 107 ? -14.435 9.489 16.166 1.00 94.44 107 LEU A O 1
ATOM 830 N N . ASP A 1 108 ? -15.312 7.989 17.602 1.00 93.94 108 ASP A N 1
ATOM 831 C CA . ASP A 1 108 ? -14.335 6.936 17.326 1.00 93.94 108 ASP A CA 1
ATOM 832 C C . ASP A 1 108 ? -14.460 6.426 15.877 1.00 93.94 108 ASP A C 1
ATOM 834 O O . ASP A 1 108 ? -13.449 6.264 15.187 1.00 93.94 108 ASP A O 1
ATOM 838 N N . GLN A 1 109 ? -15.689 6.267 15.370 1.00 95.50 109 GLN A N 1
ATOM 839 C CA . GLN A 1 109 ? -15.957 5.917 13.968 1.00 95.50 109 GLN A CA 1
ATOM 840 C C . GLN A 1 109 ? -15.429 6.977 13.001 1.00 95.50 109 GLN A C 1
ATOM 842 O O . GLN A 1 109 ? -14.787 6.639 12.006 1.00 95.50 109 GLN A O 1
ATOM 847 N N . ARG A 1 110 ? -15.651 8.264 13.292 1.00 95.06 110 ARG A N 1
ATOM 848 C CA . ARG A 1 110 ? -15.119 9.357 12.475 1.00 95.06 110 ARG A CA 1
ATOM 849 C C . ARG A 1 110 ? -13.593 9.364 12.476 1.00 95.06 110 ARG A C 1
ATOM 851 O O . ARG A 1 110 ? -12.995 9.455 11.407 1.00 95.06 110 ARG A O 1
ATOM 858 N N . ALA A 1 111 ? -12.966 9.234 13.644 1.00 94.62 111 ALA A N 1
ATOM 859 C CA . ALA A 1 111 ? -11.512 9.177 13.753 1.00 94.62 111 ALA A CA 1
ATOM 860 C C . ALA A 1 111 ? -10.932 7.991 12.964 1.00 94.62 111 ALA A C 1
ATOM 862 O O . ALA A 1 111 ? -9.897 8.127 12.312 1.00 94.62 111 ALA A O 1
ATOM 863 N N . GLN A 1 112 ? -11.610 6.839 12.977 1.00 94.94 112 GLN A N 1
ATOM 864 C CA . GLN A 1 112 ? -11.210 5.692 12.168 1.00 94.94 112 GLN A CA 1
ATOM 865 C C . GLN A 1 112 ? -11.377 5.956 10.668 1.00 94.94 112 GLN A C 1
ATOM 867 O O . GLN A 1 112 ? -10.445 5.719 9.904 1.00 94.94 112 GLN A O 1
ATOM 872 N N . ALA A 1 113 ? -12.511 6.519 10.248 1.00 96.00 113 ALA A N 1
ATOM 873 C CA . ALA A 1 113 ? -12.756 6.855 8.850 1.00 96.00 113 ALA A CA 1
ATOM 874 C C . ALA A 1 113 ? -11.741 7.875 8.303 1.00 96.00 113 ALA A C 1
ATOM 876 O O . ALA A 1 113 ? -11.312 7.755 7.155 1.00 96.00 113 ALA A O 1
ATOM 877 N N . GLU A 1 114 ? -11.329 8.855 9.114 1.00 95.62 114 GLU A N 1
ATOM 878 C CA . GLU A 1 114 ? -10.288 9.827 8.760 1.00 95.62 114 GLU A CA 1
ATOM 879 C C . GLU A 1 114 ? -8.912 9.159 8.616 1.00 95.62 114 GLU A C 1
ATOM 881 O O . GLU A 1 114 ? -8.222 9.411 7.625 1.00 95.62 114 GLU A O 1
ATOM 886 N N . ARG A 1 115 ? -8.538 8.250 9.531 1.00 94.88 115 ARG A N 1
ATOM 887 C CA . ARG A 1 115 ? -7.309 7.443 9.414 1.00 94.88 115 ARG A CA 1
ATOM 888 C C . ARG A 1 115 ? -7.312 6.580 8.154 1.00 94.88 115 ARG A C 1
ATOM 890 O O . ARG A 1 115 ? -6.346 6.606 7.395 1.00 94.88 115 ARG A O 1
ATOM 897 N N . ASP A 1 116 ? -8.410 5.881 7.887 1.00 95.88 116 ASP A N 1
ATOM 898 C CA . ASP A 1 116 ? -8.540 5.027 6.705 1.00 95.88 116 ASP A CA 1
ATOM 899 C C . ASP A 1 116 ? -8.521 5.855 5.411 1.00 95.88 116 ASP A C 1
ATOM 901 O O . ASP A 1 116 ? -7.946 5.445 4.403 1.00 95.88 116 ASP A O 1
ATOM 905 N N . ALA A 1 117 ? -9.135 7.043 5.417 1.00 96.00 117 ALA A N 1
ATOM 906 C CA . ALA A 1 117 ? -9.093 7.959 4.283 1.00 96.00 117 ALA A CA 1
ATOM 907 C C . ALA A 1 117 ? -7.681 8.510 4.040 1.00 96.00 117 ALA A C 1
ATOM 909 O O . ALA A 1 117 ? -7.271 8.606 2.883 1.00 96.00 117 ALA A O 1
ATOM 910 N N . ALA A 1 118 ? -6.937 8.846 5.097 1.00 96.38 118 ALA A N 1
ATOM 911 C CA . ALA A 1 118 ? -5.545 9.275 4.994 1.00 96.38 118 ALA A CA 1
ATOM 912 C C . ALA A 1 118 ? -4.657 8.155 4.431 1.00 96.38 118 ALA A C 1
ATOM 914 O O . ALA A 1 118 ? -3.966 8.381 3.439 1.00 96.38 118 ALA A O 1
ATOM 915 N N . ALA A 1 119 ? -4.771 6.935 4.968 1.00 97.25 119 ALA A N 1
ATOM 916 C CA . ALA A 1 119 ? -4.031 5.770 4.484 1.00 97.25 119 ALA A CA 1
ATOM 917 C C . ALA A 1 119 ? -4.328 5.465 3.005 1.00 97.25 119 ALA A C 1
ATOM 919 O O . ALA A 1 119 ? -3.416 5.196 2.225 1.00 97.25 119 ALA A O 1
ATOM 920 N N . ARG A 1 120 ? -5.596 5.576 2.574 1.00 97.06 120 ARG A N 1
ATOM 921 C CA . ARG A 1 120 ? -5.961 5.429 1.153 1.00 97.06 120 ARG A CA 1
ATOM 922 C C . ARG A 1 120 ? -5.321 6.500 0.271 1.00 97.06 120 ARG A C 1
ATOM 924 O O . ARG A 1 120 ? -4.850 6.176 -0.814 1.00 97.06 120 ARG A O 1
ATOM 931 N N . ARG A 1 121 ? -5.307 7.765 0.704 1.00 96.06 121 ARG A N 1
ATOM 932 C CA . ARG A 1 121 ? -4.678 8.858 -0.062 1.00 96.06 121 ARG A CA 1
ATOM 933 C C . ARG A 1 121 ? -3.175 8.649 -0.198 1.00 96.06 121 ARG A C 1
ATOM 935 O O . ARG A 1 121 ? -2.646 8.847 -1.285 1.00 96.06 121 ARG A O 1
ATOM 942 N N . GLU A 1 122 ? -2.513 8.227 0.874 1.00 96.50 122 GLU A N 1
ATOM 943 C CA . GLU A 1 122 ? -1.083 7.921 0.868 1.00 96.50 122 GLU A CA 1
ATOM 944 C C . GLU A 1 122 ? -0.759 6.752 -0.069 1.00 96.50 122 GLU A C 1
ATOM 946 O O . GLU A 1 122 ? 0.117 6.879 -0.921 1.00 96.50 122 GLU A O 1
ATOM 951 N N . ALA A 1 123 ? -1.523 5.657 -0.001 1.00 97.06 123 ALA A N 1
ATOM 952 C CA . ALA A 1 123 ? -1.349 4.513 -0.895 1.00 97.06 123 ALA A CA 1
ATOM 953 C C . ALA A 1 123 ? -1.530 4.892 -2.376 1.00 97.06 123 ALA A C 1
ATOM 955 O O . ALA A 1 123 ? -0.735 4.487 -3.223 1.00 97.06 123 ALA A O 1
ATOM 956 N N . VAL A 1 124 ? -2.543 5.707 -2.694 1.00 97.50 124 VAL A N 1
ATOM 957 C CA . VAL A 1 124 ? -2.771 6.202 -4.062 1.00 97.50 124 VAL A CA 1
ATOM 958 C C . VAL A 1 124 ? -1.632 7.115 -4.518 1.00 97.50 124 VAL A C 1
ATOM 960 O O . VAL A 1 124 ? -1.173 6.989 -5.651 1.00 97.50 124 VAL A O 1
ATOM 963 N N . ALA A 1 125 ? -1.147 8.009 -3.653 1.00 97.12 125 ALA A N 1
ATOM 964 C CA . ALA A 1 125 ? -0.034 8.898 -3.975 1.00 97.12 125 ALA A CA 1
ATOM 965 C C . ALA A 1 125 ? 1.267 8.121 -4.232 1.00 97.12 125 ALA A C 1
ATOM 967 O O . ALA A 1 125 ? 1.972 8.421 -5.194 1.00 97.12 125 ALA A O 1
ATOM 968 N N . LEU A 1 126 ? 1.557 7.097 -3.423 1.00 97.38 126 LEU A N 1
ATOM 969 C CA . LEU A 1 126 ? 2.712 6.217 -3.610 1.00 97.38 126 LEU A CA 1
ATOM 970 C C . LEU A 1 126 ? 2.624 5.441 -4.928 1.00 97.38 126 LEU A C 1
ATOM 972 O O . LEU A 1 126 ? 3.578 5.459 -5.702 1.00 97.38 126 LEU A O 1
ATOM 976 N N . ALA A 1 127 ? 1.472 4.836 -5.227 1.00 97.31 127 ALA A N 1
ATOM 977 C CA . ALA A 1 127 ? 1.268 4.106 -6.478 1.00 97.31 127 ALA A CA 1
ATOM 978 C C . ALA A 1 127 ? 1.390 5.019 -7.714 1.00 97.31 127 ALA A C 1
ATOM 980 O O . ALA A 1 127 ? 1.993 4.640 -8.722 1.00 97.31 127 ALA A O 1
ATOM 981 N N . ALA A 1 128 ? 0.859 6.244 -7.636 1.00 97.31 128 ALA A N 1
ATOM 982 C CA . ALA A 1 128 ? 0.993 7.234 -8.701 1.00 97.31 128 ALA A CA 1
ATOM 983 C C . ALA A 1 128 ? 2.454 7.677 -8.888 1.00 97.31 128 ALA A C 1
ATOM 985 O O . ALA A 1 128 ? 2.922 7.775 -10.022 1.00 97.31 128 ALA A O 1
ATOM 986 N N . ALA A 1 129 ? 3.189 7.901 -7.794 1.00 97.44 129 ALA A N 1
ATOM 987 C CA . ALA A 1 129 ? 4.603 8.262 -7.840 1.00 97.44 129 ALA A CA 1
ATOM 988 C C . ALA A 1 129 ? 5.473 7.136 -8.424 1.00 97.44 129 ALA A C 1
ATOM 990 O O . ALA A 1 129 ? 6.368 7.406 -9.224 1.00 97.44 129 ALA A O 1
ATOM 991 N N . GLU A 1 130 ? 5.200 5.880 -8.069 1.00 97.44 130 GLU A N 1
ATOM 992 C CA . GLU A 1 130 ? 5.891 4.715 -8.628 1.00 97.44 130 GLU A CA 1
ATOM 993 C C . GLU A 1 130 ? 5.619 4.564 -10.128 1.00 97.44 130 GLU A C 1
ATOM 995 O O . GLU A 1 130 ? 6.556 4.411 -10.911 1.00 97.44 130 GLU A O 1
ATOM 1000 N N . THR A 1 131 ? 4.358 4.700 -10.543 1.00 97.56 131 THR A N 1
ATOM 1001 C CA . THR A 1 131 ? 3.977 4.651 -11.963 1.00 97.56 131 THR A CA 1
ATOM 1002 C 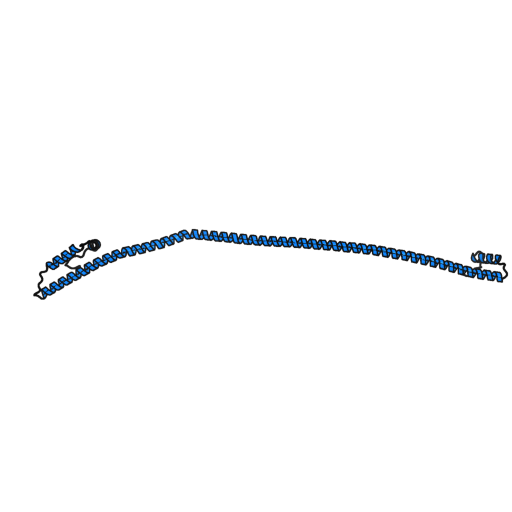C . THR A 1 131 ? 4.682 5.752 -12.756 1.00 97.56 131 THR A C 1
ATOM 1004 O O . THR A 1 131 ? 5.328 5.466 -13.762 1.00 97.56 131 THR A O 1
ATOM 1007 N N . ALA A 1 132 ? 4.650 6.996 -12.265 1.00 97.62 132 ALA A N 1
ATOM 1008 C CA . ALA A 1 132 ? 5.324 8.121 -12.910 1.00 97.62 132 ALA A CA 1
ATOM 1009 C C . ALA A 1 132 ? 6.846 7.912 -13.007 1.00 97.62 132 ALA A C 1
ATOM 1011 O O . ALA A 1 132 ? 7.463 8.263 -14.013 1.00 97.62 132 ALA A O 1
ATOM 1012 N N . ARG A 1 133 ? 7.463 7.308 -11.982 1.00 98.06 133 ARG A N 1
ATOM 1013 C CA . ARG A 1 133 ? 8.889 6.962 -12.005 1.00 98.06 133 ARG A CA 1
ATOM 1014 C C . ARG A 1 133 ? 9.201 5.920 -13.082 1.00 98.06 133 ARG A C 1
ATOM 1016 O O . ARG A 1 133 ? 10.159 6.109 -13.826 1.00 98.06 133 ARG A O 1
ATOM 1023 N N . LEU A 1 134 ? 8.416 4.846 -13.170 1.00 97.62 134 LEU A N 1
ATOM 1024 C CA . LEU A 1 134 ? 8.609 3.794 -14.175 1.00 97.62 134 LEU A CA 1
ATOM 1025 C C . LEU A 1 134 ? 8.405 4.324 -15.601 1.00 97.62 134 LEU A C 1
ATOM 1027 O O . LEU A 1 134 ? 9.167 3.980 -16.504 1.00 97.62 134 LEU A O 1
ATOM 1031 N N . GLU A 1 135 ? 7.415 5.192 -15.805 1.00 97.19 135 GLU A N 1
ATOM 1032 C CA . GLU A 1 135 ? 7.182 5.849 -17.093 1.00 97.19 135 GLU A CA 1
ATOM 1033 C C . GLU A 1 135 ? 8.350 6.756 -17.495 1.00 97.19 135 GLU A C 1
ATOM 1035 O O . GLU A 1 135 ? 8.793 6.706 -18.645 1.00 97.19 135 GLU A O 1
ATOM 1040 N N . ALA A 1 136 ? 8.885 7.542 -16.555 1.00 97.69 136 ALA A N 1
ATOM 1041 C CA . ALA A 1 136 ? 10.054 8.385 -16.794 1.00 97.69 136 ALA A CA 1
ATOM 1042 C C . ALA A 1 136 ? 11.297 7.549 -17.137 1.00 97.69 136 ALA A C 1
ATOM 1044 O O . ALA A 1 136 ? 11.994 7.851 -18.105 1.00 97.69 136 ALA A O 1
ATOM 1045 N N . GLU A 1 137 ? 11.539 6.459 -16.404 1.00 97.69 137 GLU A N 1
ATOM 1046 C CA . GLU A 1 137 ? 12.658 5.551 -16.669 1.00 97.69 137 GLU A CA 1
ATOM 1047 C C . GLU A 1 137 ? 12.537 4.888 -18.049 1.00 97.69 137 GLU A C 1
ATOM 1049 O O . GLU A 1 137 ? 13.505 4.846 -18.810 1.00 97.69 137 GLU A O 1
ATOM 1054 N N . LEU A 1 138 ? 11.336 4.443 -18.428 1.00 97.88 138 LEU A N 1
ATOM 1055 C CA . LEU A 1 138 ? 11.086 3.879 -19.753 1.00 97.88 138 LEU A CA 1
ATOM 1056 C C . LEU A 1 138 ? 11.265 4.921 -20.868 1.00 97.88 138 LEU A C 1
ATOM 1058 O O . LEU A 1 138 ? 11.790 4.599 -21.938 1.00 97.88 138 LEU A O 1
ATOM 1062 N N . ALA A 1 139 ? 10.835 6.164 -20.643 1.00 97.75 139 ALA A N 1
ATOM 1063 C CA . ALA A 1 139 ? 11.033 7.257 -21.590 1.00 97.75 139 ALA A CA 1
ATOM 1064 C C . ALA A 1 139 ? 12.526 7.564 -21.790 1.00 97.75 139 ALA A C 1
ATOM 1066 O O . ALA A 1 139 ? 12.973 7.702 -22.932 1.00 97.75 139 ALA A O 1
ATOM 1067 N N . ASP A 1 140 ? 13.311 7.587 -20.711 1.00 97.56 140 ASP A N 1
ATOM 1068 C CA . ASP A 1 140 ? 14.760 7.774 -20.785 1.00 97.56 140 ASP A CA 1
ATOM 1069 C C . ASP A 1 140 ? 15.458 6.612 -21.495 1.00 97.56 140 ASP A C 1
ATOM 1071 O O . ASP A 1 140 ? 16.289 6.842 -22.377 1.00 97.56 140 ASP A O 1
ATOM 1075 N N . GLN A 1 141 ? 15.080 5.366 -21.202 1.00 97.31 141 GLN A N 1
ATOM 1076 C CA . GLN A 1 141 ? 15.612 4.198 -21.909 1.00 97.31 141 GLN A CA 1
ATOM 1077 C C . GLN A 1 141 ? 15.320 4.259 -23.413 1.00 97.31 141 GLN A C 1
ATOM 1079 O O . GLN A 1 141 ? 16.210 3.999 -24.226 1.00 97.31 141 GLN A O 1
ATOM 1084 N N . ARG A 1 142 ? 14.100 4.654 -23.803 1.00 97.69 142 ARG A N 1
ATOM 1085 C CA . ARG A 1 142 ? 13.726 4.843 -25.215 1.00 97.69 142 ARG A CA 1
ATOM 1086 C C . ARG A 1 142 ? 14.543 5.944 -25.881 1.00 97.69 142 ARG A C 1
ATOM 1088 O O . ARG A 1 142 ? 14.989 5.755 -27.009 1.00 97.69 142 ARG A O 1
ATOM 1095 N N . ARG A 1 143 ? 14.770 7.065 -25.190 1.00 97.94 143 ARG A N 1
ATOM 1096 C CA . ARG A 1 143 ? 15.598 8.170 -25.690 1.00 97.94 143 ARG A CA 1
ATOM 1097 C C . ARG A 1 143 ? 17.040 7.721 -25.924 1.00 97.94 143 ARG A C 1
ATOM 1099 O O . ARG A 1 143 ? 17.560 7.929 -27.015 1.00 97.94 143 ARG A O 1
ATOM 1106 N N . ILE A 1 144 ? 17.646 7.048 -24.945 1.00 97.88 144 ILE A N 1
ATOM 1107 C CA . ILE A 1 144 ? 19.018 6.527 -25.046 1.00 97.88 144 ILE A CA 1
ATOM 1108 C C . ILE A 1 144 ? 19.129 5.496 -26.177 1.00 97.88 144 ILE A C 1
ATOM 1110 O O . ILE A 1 144 ? 20.092 5.516 -26.942 1.00 97.88 144 ILE A O 1
ATOM 1114 N N . ALA A 1 145 ? 18.154 4.592 -26.307 1.00 97.62 145 ALA A N 1
ATOM 1115 C CA . ALA A 1 145 ? 18.135 3.603 -27.381 1.00 97.62 145 ALA A CA 1
ATOM 1116 C C . ALA A 1 145 ? 18.011 4.258 -28.767 1.00 97.62 145 ALA A C 1
ATOM 1118 O O . ALA A 1 145 ? 18.742 3.884 -29.682 1.00 97.62 145 ALA A O 1
ATOM 1119 N N . ALA A 1 146 ? 17.138 5.259 -28.913 1.00 97.62 146 ALA A N 1
ATOM 1120 C CA . ALA A 1 146 ? 16.978 6.000 -30.160 1.00 97.62 146 ALA A CA 1
ATOM 1121 C C . ALA A 1 146 ? 18.248 6.778 -30.536 1.00 97.62 146 ALA A C 1
ATOM 1123 O O . ALA A 1 146 ? 18.646 6.772 -31.698 1.00 97.62 146 ALA A O 1
ATOM 1124 N N . GLU A 1 147 ? 18.915 7.402 -29.561 1.00 97.50 147 GLU A N 1
ATOM 1125 C CA . GLU A 1 147 ? 20.178 8.113 -29.779 1.00 97.50 147 GLU A CA 1
ATOM 1126 C C . GLU A 1 147 ? 21.291 7.163 -30.240 1.00 97.50 147 GLU A C 1
ATOM 1128 O O . GLU A 1 147 ? 21.946 7.430 -31.248 1.00 97.50 147 GLU A O 1
ATOM 1133 N N . LYS A 1 148 ? 21.442 6.012 -29.573 1.00 97.62 148 LYS A N 1
ATOM 1134 C CA . LYS A 1 148 ? 22.395 4.968 -29.979 1.00 97.62 148 LYS A CA 1
ATOM 1135 C C . LYS A 1 148 ? 22.108 4.442 -31.380 1.00 97.62 148 LYS A C 1
ATOM 1137 O O . LYS A 1 148 ? 23.032 4.280 -32.170 1.00 97.62 148 LYS A O 1
ATOM 1142 N N . GLN A 1 149 ? 20.840 4.196 -31.707 1.00 96.81 149 GLN A N 1
ATOM 1143 C CA . GLN A 1 149 ? 20.472 3.733 -33.043 1.00 96.81 149 GLN A CA 1
ATOM 1144 C C . GLN A 1 149 ? 20.801 4.790 -34.104 1.00 96.81 149 GLN A C 1
ATOM 1146 O O . GLN A 1 149 ? 21.405 4.466 -35.120 1.00 96.81 149 GLN A O 1
ATOM 1151 N N . ALA A 1 150 ? 20.496 6.062 -33.839 1.00 97.56 150 ALA A N 1
ATOM 1152 C CA . ALA A 1 150 ? 20.832 7.157 -34.743 1.00 97.56 150 ALA A CA 1
ATOM 1153 C C . ALA A 1 150 ? 22.351 7.350 -34.908 1.00 97.56 150 ALA A C 1
ATOM 1155 O O . ALA A 1 150 ? 22.815 7.777 -35.966 1.00 97.56 150 ALA A O 1
ATOM 1156 N N . GLU A 1 151 ? 23.151 7.066 -33.880 1.00 97.38 151 GLU A N 1
ATOM 1157 C CA . GLU A 1 151 ? 24.611 7.037 -33.989 1.00 97.38 151 GLU A CA 1
ATOM 1158 C C . GLU A 1 151 ? 25.086 5.887 -34.884 1.00 97.38 151 GLU A C 1
ATOM 1160 O O . GLU A 1 151 ? 25.848 6.131 -35.820 1.00 97.38 151 GLU A O 1
ATOM 1165 N N . ILE A 1 152 ? 24.579 4.669 -34.664 1.00 97.44 152 ILE A N 1
ATOM 1166 C CA . ILE A 1 152 ? 24.883 3.489 -35.489 1.00 97.44 152 ILE A CA 1
ATOM 1167 C C . ILE A 1 152 ? 24.514 3.744 -36.955 1.00 97.44 152 ILE A C 1
ATOM 1169 O O . ILE A 1 152 ? 25.323 3.489 -37.846 1.00 97.44 152 ILE A O 1
ATOM 1173 N N . ASP A 1 153 ? 23.331 4.299 -37.214 1.00 96.69 153 ASP A N 1
ATOM 1174 C CA . ASP A 1 153 ? 22.850 4.573 -38.568 1.00 96.69 153 ASP A CA 1
ATOM 1175 C C . ASP A 1 153 ? 23.710 5.630 -39.273 1.00 96.69 153 ASP A C 1
ATOM 1177 O O . ASP A 1 153 ? 24.027 5.479 -40.458 1.00 96.69 153 ASP A O 1
ATOM 1181 N N . ARG A 1 154 ? 24.143 6.675 -38.548 1.00 97.00 154 ARG A N 1
ATOM 1182 C CA . ARG A 1 154 ? 25.074 7.689 -39.068 1.00 97.00 154 ARG A CA 1
ATOM 1183 C C . ARG A 1 154 ? 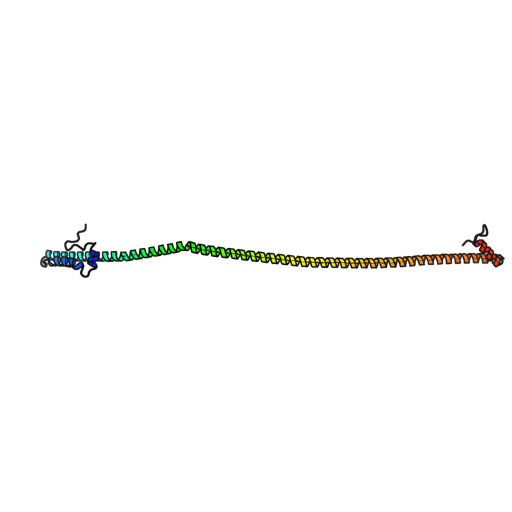26.446 7.098 -39.373 1.00 97.00 154 ARG A C 1
ATOM 1185 O O . ARG A 1 154 ? 26.983 7.374 -40.443 1.00 97.00 154 ARG A O 1
ATOM 1192 N N . ALA A 1 155 ? 26.994 6.272 -38.482 1.00 97.25 155 ALA A N 1
ATOM 1193 C CA . ALA A 1 155 ? 28.264 5.586 -38.716 1.00 97.25 155 ALA A CA 1
ATOM 1194 C C . ALA A 1 155 ? 28.173 4.655 -39.935 1.00 97.25 155 ALA A C 1
ATOM 1196 O O . ALA A 1 155 ? 29.031 4.702 -40.814 1.00 97.25 155 ALA A O 1
ATOM 1197 N N . ALA A 1 156 ? 27.097 3.873 -40.043 1.00 97.31 156 ALA A N 1
ATOM 1198 C CA . ALA A 1 156 ? 26.869 2.987 -41.178 1.00 97.31 156 ALA A CA 1
ATOM 1199 C C . ALA A 1 156 ? 26.682 3.760 -42.495 1.00 97.31 156 ALA A C 1
ATOM 1201 O O . ALA A 1 156 ? 27.142 3.310 -43.542 1.00 97.31 156 ALA A O 1
ATOM 1202 N N . ALA A 1 157 ? 26.015 4.918 -42.472 1.00 97.00 157 ALA A N 1
ATOM 1203 C CA . ALA A 1 157 ? 25.884 5.781 -43.645 1.00 97.00 157 ALA A CA 1
ATOM 1204 C C . ALA A 1 157 ? 27.233 6.369 -44.078 1.00 97.00 157 ALA A C 1
ATOM 1206 O O . ALA A 1 157 ? 27.564 6.288 -45.260 1.00 97.00 157 ALA A O 1
ATOM 1207 N N . ALA A 1 158 ? 28.023 6.882 -43.131 1.00 97.06 158 ALA A N 1
ATOM 1208 C CA . ALA A 1 158 ? 29.355 7.411 -43.403 1.00 97.06 158 ALA A CA 1
ATOM 1209 C C . ALA A 1 158 ? 30.299 6.332 -43.960 1.00 97.06 158 ALA A C 1
ATOM 1211 O O . ALA A 1 158 ? 31.061 6.600 -44.885 1.00 97.06 158 ALA A O 1
ATOM 1212 N N . GLU A 1 159 ? 30.221 5.101 -43.448 1.00 96.56 159 GLU A N 1
ATOM 1213 C CA . GLU A 1 159 ? 31.020 3.984 -43.957 1.00 96.56 159 GLU A CA 1
ATOM 1214 C C . GLU A 1 159 ? 30.610 3.589 -45.381 1.00 96.56 159 GLU A C 1
ATOM 1216 O O . GLU A 1 159 ? 31.464 3.420 -46.249 1.00 96.56 159 GLU A O 1
ATOM 1221 N N . ARG A 1 160 ? 29.302 3.519 -45.667 1.00 96.81 160 ARG A N 1
ATOM 1222 C CA . ARG A 1 160 ? 28.811 3.281 -47.035 1.00 96.81 160 ARG A CA 1
ATOM 1223 C C . ARG A 1 160 ? 29.286 4.357 -48.008 1.00 96.81 160 ARG A C 1
ATOM 1225 O O . ARG A 1 160 ? 29.650 4.029 -49.132 1.00 96.81 160 ARG A O 1
ATOM 1232 N N . GLU A 1 161 ? 29.286 5.619 -47.587 1.00 96.69 161 GLU A N 1
ATOM 1233 C CA . GLU A 1 161 ? 29.772 6.731 -48.405 1.00 96.69 161 GLU A CA 1
ATOM 1234 C C . GLU A 1 161 ? 31.282 6.632 -48.660 1.00 96.69 161 GLU A C 1
ATOM 1236 O O . GLU A 1 161 ? 31.711 6.783 -49.803 1.00 96.69 161 GLU A O 1
ATOM 1241 N N . ARG A 1 162 ? 32.083 6.294 -47.638 1.00 97.31 162 ARG A N 1
ATOM 1242 C CA . ARG A 1 162 ? 33.528 6.053 -47.800 1.00 97.31 162 ARG A CA 1
ATOM 1243 C C . ARG A 1 162 ? 33.812 4.919 -48.776 1.00 97.31 162 ARG A C 1
ATOM 1245 O O . ARG A 1 162 ? 34.599 5.113 -49.695 1.00 97.31 162 ARG A O 1
ATOM 1252 N N . LEU A 1 163 ? 33.151 3.773 -48.611 1.00 97.06 163 LEU A N 1
ATOM 1253 C CA . LEU A 1 163 ? 33.326 2.620 -49.496 1.00 97.06 163 LEU A CA 1
ATOM 1254 C C . LEU A 1 163 ? 32.908 2.944 -50.936 1.00 97.06 163 LEU A C 1
ATOM 1256 O O . LEU A 1 163 ? 33.596 2.558 -51.878 1.00 97.06 163 LEU A O 1
ATOM 1260 N N . ALA A 1 164 ? 31.815 3.690 -51.123 1.00 97.06 164 ALA A N 1
ATOM 1261 C CA . ALA A 1 164 ? 31.382 4.130 -52.447 1.00 97.06 164 ALA A CA 1
ATOM 1262 C C . ALA A 1 164 ? 32.380 5.110 -53.089 1.00 97.06 164 ALA A C 1
ATOM 1264 O O . ALA A 1 164 ? 32.656 5.002 -54.283 1.00 97.06 164 ALA A O 1
ATOM 1265 N N . ALA A 1 165 ? 32.940 6.042 -52.312 1.00 96.38 165 ALA A N 1
ATOM 1266 C CA . ALA A 1 165 ? 33.958 6.974 -52.786 1.00 96.38 165 ALA A CA 1
ATOM 1267 C C . ALA A 1 165 ? 35.266 6.254 -53.152 1.00 96.38 165 ALA A C 1
ATOM 1269 O O . ALA A 1 165 ? 35.818 6.513 -54.220 1.00 96.38 165 ALA A O 1
ATOM 1270 N N . GLU A 1 166 ? 35.720 5.315 -52.317 1.00 96.44 166 GLU A N 1
ATOM 1271 C CA . GLU A 1 166 ? 36.904 4.496 -52.589 1.00 96.44 166 GLU A CA 1
ATOM 1272 C C . GLU A 1 166 ? 36.710 3.640 -53.846 1.00 96.44 166 GLU A C 1
ATOM 1274 O O . GLU A 1 166 ? 37.592 3.591 -54.702 1.00 96.44 166 GLU A O 1
ATOM 1279 N N . GLN A 1 167 ? 35.544 3.007 -54.004 1.00 95.75 167 GLN A N 1
ATOM 1280 C CA . GLN A 1 167 ? 35.243 2.232 -55.206 1.00 95.75 167 GLN A CA 1
ATOM 1281 C C . GLN A 1 167 ? 35.217 3.124 -56.453 1.00 95.75 167 GLN A C 1
ATOM 1283 O O . GLN A 1 167 ? 35.826 2.778 -57.460 1.00 95.75 167 GLN A O 1
ATOM 1288 N N . ALA A 1 168 ? 34.589 4.301 -56.378 1.00 96.19 168 ALA A N 1
ATOM 1289 C CA . ALA A 1 168 ? 34.559 5.243 -57.493 1.00 96.19 168 ALA A CA 1
ATOM 1290 C C . ALA A 1 168 ? 35.959 5.764 -57.865 1.00 96.19 168 ALA A C 1
ATOM 1292 O O . ALA A 1 168 ? 36.232 6.007 -59.041 1.00 96.19 168 ALA A O 1
ATOM 1293 N N . GLU A 1 169 ? 36.854 5.946 -56.891 1.00 95.56 169 GLU A N 1
ATOM 1294 C CA . GLU A 1 169 ? 38.252 6.296 -57.149 1.00 95.56 169 GLU A CA 1
ATOM 1295 C C . GLU A 1 169 ? 39.001 5.142 -57.821 1.00 95.56 169 GLU A C 1
ATOM 1297 O O . GLU A 1 169 ? 39.635 5.356 -58.855 1.00 95.56 169 GLU A O 1
ATOM 1302 N N . ARG A 1 170 ? 38.868 3.916 -57.299 1.00 95.62 170 ARG A N 1
ATOM 1303 C CA . ARG A 1 170 ? 39.457 2.710 -57.902 1.00 95.62 170 ARG A CA 1
ATOM 1304 C C . ARG A 1 170 ? 38.994 2.517 -59.344 1.00 95.62 170 ARG A C 1
ATOM 1306 O O . ARG A 1 170 ? 39.829 2.320 -60.221 1.00 95.62 170 ARG A O 1
ATOM 1313 N N . ASP A 1 171 ? 37.697 2.658 -59.606 1.00 95.38 171 ASP A N 1
ATOM 1314 C CA . ASP A 1 171 ? 37.127 2.535 -60.950 1.00 95.38 171 ASP A CA 1
ATOM 1315 C C . ASP A 1 171 ? 37.672 3.617 -61.897 1.00 95.38 171 ASP A C 1
ATOM 1317 O O . ASP A 1 171 ? 37.964 3.339 -63.059 1.00 95.38 171 ASP A O 1
ATOM 1321 N N . ARG A 1 172 ? 37.867 4.854 -61.411 1.00 96.00 172 ARG A N 1
ATOM 1322 C CA . ARG A 1 172 ? 38.484 5.938 -62.198 1.00 96.00 172 ARG A CA 1
ATOM 1323 C C . ARG A 1 172 ? 39.947 5.662 -62.520 1.00 96.00 172 ARG A C 1
ATOM 1325 O O . ARG A 1 172 ? 40.363 5.915 -63.650 1.00 96.00 172 ARG A O 1
ATOM 1332 N N . VAL A 1 173 ? 40.721 5.186 -61.545 1.00 95.88 173 VAL A N 1
ATOM 1333 C CA . VAL A 1 173 ? 42.134 4.837 -61.744 1.00 95.88 173 VAL A CA 1
ATOM 1334 C C . VAL A 1 173 ? 42.244 3.687 -62.737 1.00 95.88 173 VAL A C 1
ATOM 1336 O O . VAL A 1 173 ? 42.959 3.826 -63.726 1.00 95.88 173 VAL A O 1
ATOM 1339 N N . GLN A 1 174 ? 41.461 2.620 -62.553 1.00 95.44 174 GLN A N 1
ATOM 1340 C CA . GLN A 1 174 ? 41.449 1.480 -63.466 1.00 95.44 174 GLN A CA 1
ATOM 1341 C C . GLN A 1 174 ? 41.051 1.902 -64.885 1.00 95.44 174 GLN A C 1
ATOM 1343 O O . GLN A 1 174 ? 41.749 1.577 -65.839 1.00 95.44 174 GLN A O 1
ATOM 1348 N N . ALA A 1 175 ? 39.997 2.709 -65.039 1.00 95.62 175 ALA A N 1
ATOM 1349 C CA . ALA A 1 175 ? 39.590 3.214 -66.349 1.00 95.62 175 ALA A CA 1
ATOM 1350 C C . ALA A 1 175 ? 40.678 4.080 -67.014 1.00 95.62 175 ALA A C 1
ATOM 1352 O O . ALA A 1 175 ? 40.855 4.030 -68.233 1.00 95.62 175 ALA A O 1
ATOM 1353 N N . ALA A 1 176 ? 41.423 4.872 -66.234 1.00 95.25 176 ALA A N 1
ATOM 1354 C CA . ALA A 1 176 ? 42.535 5.669 -66.744 1.00 95.25 176 ALA A CA 1
ATOM 1355 C C . ALA A 1 176 ? 43.736 4.799 -67.155 1.00 95.25 176 ALA A C 1
ATOM 1357 O O . ALA A 1 176 ? 44.366 5.074 -68.180 1.00 95.25 176 ALA A O 1
ATOM 1358 N N . GLU A 1 177 ? 44.052 3.755 -66.388 1.00 94.38 177 GLU A N 1
ATOM 1359 C CA . GLU A 1 177 ? 45.090 2.776 -66.726 1.00 94.38 177 GLU A CA 1
ATOM 1360 C C . GLU A 1 177 ? 44.721 1.981 -67.980 1.00 94.38 177 GLU A C 1
ATOM 1362 O O . GLU A 1 177 ? 45.518 1.912 -68.917 1.00 94.38 177 GLU A O 1
ATOM 1367 N N . ASP A 1 178 ? 43.489 1.479 -68.062 1.00 94.31 178 ASP A N 1
ATOM 1368 C CA . ASP A 1 178 ? 42.972 0.763 -69.229 1.00 94.31 178 ASP A CA 1
ATOM 1369 C C . ASP A 1 178 ? 43.021 1.645 -70.485 1.00 94.31 178 ASP A C 1
ATOM 1371 O O . ASP A 1 178 ? 43.465 1.202 -71.549 1.00 94.31 178 ASP A O 1
ATOM 1375 N N . ALA A 1 179 ? 42.646 2.925 -70.369 1.00 95.06 179 ALA A N 1
ATOM 1376 C CA . ALA A 1 179 ? 42.744 3.888 -71.465 1.00 95.06 179 ALA A CA 1
ATOM 1377 C C . ALA A 1 179 ? 44.199 4.134 -71.901 1.00 95.06 179 ALA A C 1
ATOM 1379 O O . ALA A 1 179 ? 44.477 4.215 -73.102 1.00 95.06 179 ALA A O 1
ATOM 1380 N N . ARG A 1 180 ? 45.146 4.213 -70.954 1.00 95.19 180 ARG A N 1
ATOM 1381 C CA . ARG A 1 180 ? 46.583 4.323 -71.263 1.00 95.19 180 ARG A CA 1
ATOM 1382 C C . ARG A 1 180 ? 47.102 3.076 -71.969 1.00 95.19 180 ARG A C 1
ATOM 1384 O O . ARG A 1 180 ? 47.802 3.204 -72.970 1.00 95.19 180 ARG A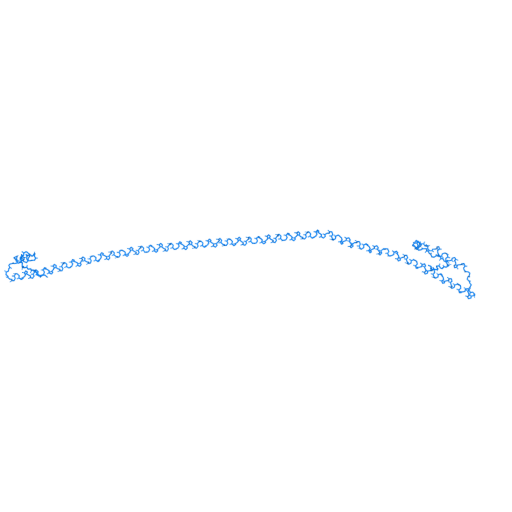 O 1
ATOM 1391 N N . HIS A 1 181 ? 46.748 1.886 -71.490 1.00 92.62 181 HIS A N 1
ATOM 1392 C CA . HIS A 1 181 ? 47.137 0.629 -72.125 1.00 92.62 181 HIS A CA 1
ATOM 1393 C C . HIS A 1 181 ? 46.559 0.498 -73.536 1.00 92.62 181 HIS A C 1
ATOM 1395 O O . HIS A 1 181 ? 47.277 0.099 -74.455 1.00 92.62 181 HIS A O 1
ATOM 1401 N N . ALA A 1 182 ? 45.298 0.890 -73.734 1.00 94.56 182 ALA A N 1
ATOM 1402 C CA . ALA A 1 182 ? 44.674 0.920 -75.051 1.00 94.56 182 ALA A CA 1
ATOM 1403 C C . ALA A 1 182 ? 45.399 1.884 -76.003 1.00 94.56 182 ALA A C 1
ATOM 1405 O O . ALA A 1 182 ? 45.642 1.531 -77.156 1.00 94.56 182 ALA A O 1
ATOM 1406 N N . GLU A 1 183 ? 45.796 3.068 -75.531 1.00 91.75 183 GLU A N 1
ATOM 1407 C CA . GLU A 1 183 ? 46.541 4.035 -76.341 1.00 91.75 183 GLU A CA 1
ATOM 1408 C C . GLU A 1 183 ? 47.947 3.542 -76.700 1.00 91.75 183 GLU A C 1
ATOM 1410 O O . GLU A 1 183 ? 48.333 3.595 -77.866 1.00 91.75 183 GLU A O 1
ATOM 1415 N N . ILE A 1 184 ? 48.686 2.988 -75.733 1.00 93.69 184 ILE A N 1
ATOM 1416 C CA . ILE A 1 184 ? 50.001 2.376 -75.983 1.00 93.69 184 ILE A CA 1
ATOM 1417 C C . ILE A 1 184 ? 49.873 1.266 -77.028 1.00 93.69 184 ILE A C 1
ATOM 1419 O O . ILE A 1 184 ? 50.676 1.204 -77.959 1.00 93.69 184 ILE A O 1
ATOM 1423 N N . LYS A 1 185 ? 48.843 0.419 -76.912 1.00 94.56 185 LYS A N 1
ATOM 1424 C CA . LYS A 1 185 ? 48.573 -0.637 -77.887 1.00 94.56 185 LYS A CA 1
ATOM 1425 C C . LYS A 1 185 ? 48.272 -0.063 -79.271 1.00 94.56 185 LYS A C 1
ATOM 1427 O O . LYS A 1 185 ? 48.882 -0.509 -80.232 1.00 94.56 185 LYS A O 1
ATOM 1432 N N . ARG A 1 186 ? 47.420 0.964 -79.383 1.00 93.50 186 ARG A N 1
ATOM 1433 C CA . ARG A 1 186 ? 47.150 1.638 -80.668 1.00 93.50 186 ARG A CA 1
ATOM 1434 C C . ARG A 1 186 ? 48.418 2.196 -81.305 1.00 93.50 186 ARG A C 1
ATOM 1436 O O . ARG A 1 186 ? 48.608 2.037 -82.505 1.00 93.50 186 ARG A O 1
ATOM 1443 N N . GLN A 1 187 ? 49.286 2.828 -80.518 1.00 92.94 187 GLN A N 1
ATOM 1444 C CA . GLN A 1 187 ? 50.553 3.365 -81.017 1.00 92.94 187 GLN A CA 1
ATOM 1445 C C . GLN A 1 187 ? 51.515 2.257 -81.453 1.00 92.94 187 GLN A C 1
ATOM 1447 O O . GLN A 1 187 ? 52.173 2.402 -82.480 1.00 92.94 187 GLN A O 1
ATOM 1452 N N . ALA A 1 188 ? 51.596 1.157 -80.701 1.00 93.94 188 ALA A N 1
ATOM 1453 C CA . ALA A 1 188 ? 52.402 -0.003 -81.071 1.00 93.94 188 ALA A CA 1
ATOM 1454 C C . ALA A 1 188 ? 51.876 -0.669 -82.352 1.00 93.94 188 ALA A C 1
ATOM 1456 O O . ALA A 1 188 ? 52.660 -0.921 -83.262 1.00 93.94 188 ALA A O 1
ATOM 1457 N N . ASP A 1 189 ? 50.561 -0.874 -82.457 1.00 92.19 189 ASP A N 1
ATOM 1458 C CA . ASP A 1 189 ? 49.905 -1.446 -83.635 1.00 92.19 189 ASP A CA 1
ATOM 1459 C C . ASP A 1 189 ? 50.101 -0.542 -84.868 1.00 92.19 189 ASP A C 1
ATOM 1461 O O . ASP A 1 189 ? 50.414 -1.034 -85.952 1.00 92.19 189 ASP A O 1
ATOM 1465 N N . ALA A 1 190 ? 49.991 0.784 -84.709 1.00 92.56 190 ALA A N 1
ATOM 1466 C CA . ALA A 1 190 ? 50.230 1.753 -85.782 1.00 92.56 190 ALA A CA 1
ATOM 1467 C C . ALA A 1 190 ? 51.696 1.765 -86.244 1.00 92.56 190 ALA A C 1
ATOM 1469 O O . ALA A 1 190 ? 51.952 1.711 -87.445 1.00 92.56 190 ALA A O 1
ATOM 1470 N N . LYS A 1 191 ? 52.656 1.772 -85.309 1.00 92.38 191 LYS A N 1
ATOM 1471 C CA . LYS A 1 191 ? 54.088 1.673 -85.636 1.00 92.38 191 LYS A CA 1
ATOM 1472 C C . LYS A 1 191 ? 54.416 0.352 -86.323 1.00 92.38 191 LYS A C 1
ATOM 1474 O O . LYS A 1 191 ? 55.102 0.354 -87.335 1.00 92.38 191 LYS A O 1
ATOM 1479 N N . ALA A 1 192 ? 53.884 -0.764 -85.827 1.00 92.38 192 ALA A N 1
ATOM 1480 C CA . ALA A 1 192 ? 54.078 -2.071 -86.445 1.00 92.38 192 ALA A CA 1
ATOM 1481 C C . ALA A 1 192 ? 53.493 -2.124 -87.867 1.00 92.38 192 ALA A C 1
ATOM 1483 O O . ALA A 1 192 ? 54.098 -2.726 -88.756 1.00 92.38 192 ALA A O 1
ATOM 1484 N N . ALA A 1 193 ? 52.345 -1.478 -88.105 1.00 91.25 193 ALA A N 1
ATOM 1485 C CA . ALA A 1 193 ? 51.757 -1.352 -89.436 1.00 91.25 193 ALA A CA 1
ATOM 1486 C C . ALA A 1 193 ? 52.621 -0.487 -90.372 1.00 91.25 193 ALA A C 1
ATOM 1488 O O . ALA A 1 193 ? 52.855 -0.887 -91.512 1.00 91.25 193 ALA A O 1
ATOM 1489 N N . GLU A 1 194 ? 53.140 0.647 -89.890 1.00 89.62 194 GLU A N 1
ATOM 1490 C CA . GLU A 1 194 ? 54.046 1.516 -90.650 1.00 89.62 194 GLU A CA 1
ATOM 1491 C C . GLU A 1 194 ? 55.366 0.802 -90.984 1.00 89.62 194 GLU A C 1
ATOM 1493 O O . GLU A 1 194 ? 55.778 0.773 -92.141 1.00 89.62 194 GLU A O 1
ATOM 1498 N N . GLU A 1 195 ? 55.995 0.139 -90.011 1.00 89.31 195 GLU A N 1
ATOM 1499 C CA . GLU A 1 195 ? 57.208 -0.662 -90.218 1.00 89.31 195 GLU A CA 1
ATOM 1500 C C . GLU A 1 195 ? 56.968 -1.828 -91.188 1.00 89.31 195 GLU A C 1
ATOM 1502 O O . GLU A 1 195 ? 57.816 -2.134 -92.029 1.00 89.31 195 GLU A O 1
ATOM 1507 N N . ALA A 1 196 ? 55.808 -2.490 -91.108 1.00 89.12 196 ALA A N 1
ATOM 1508 C CA . ALA A 1 196 ? 55.420 -3.518 -92.068 1.00 89.12 196 ALA A CA 1
ATOM 1509 C C . ALA A 1 196 ? 55.233 -2.944 -93.480 1.00 89.12 196 ALA A C 1
ATOM 1511 O O . ALA A 1 196 ? 55.630 -3.594 -94.447 1.00 89.12 196 ALA A O 1
ATOM 1512 N N . GLU A 1 197 ? 54.678 -1.739 -93.618 1.00 88.69 197 GLU A N 1
ATOM 1513 C CA . GLU A 1 197 ? 54.536 -1.070 -94.911 1.00 88.69 197 GLU A CA 1
ATOM 1514 C C . GLU A 1 197 ? 55.888 -0.624 -95.481 1.00 88.69 197 GLU A C 1
ATOM 1516 O O . GLU A 1 197 ? 56.152 -0.851 -96.663 1.00 88.69 197 GLU A O 1
ATOM 1521 N N . ILE A 1 198 ? 56.765 -0.038 -94.661 1.00 87.50 198 ILE A N 1
ATOM 1522 C CA . ILE A 1 198 ? 58.127 0.334 -95.065 1.00 87.50 198 ILE A CA 1
ATOM 1523 C C . ILE A 1 198 ? 58.872 -0.905 -95.552 1.00 87.50 198 ILE A C 1
ATOM 1525 O O . ILE A 1 198 ? 59.378 -0.895 -96.672 1.00 87.50 198 ILE A O 1
ATOM 1529 N N . ARG A 1 199 ? 58.854 -1.993 -94.775 1.00 88.94 199 ARG A N 1
ATOM 1530 C CA . ARG A 1 199 ? 59.475 -3.265 -95.158 1.00 88.94 199 ARG A CA 1
ATOM 1531 C C . ARG A 1 199 ? 58.905 -3.810 -96.465 1.00 88.94 199 ARG A C 1
ATOM 1533 O O . ARG A 1 199 ? 59.685 -4.145 -97.344 1.00 88.94 199 ARG A O 1
ATOM 1540 N N . ARG A 1 200 ? 57.578 -3.808 -96.656 1.00 88.12 200 ARG A N 1
ATOM 1541 C CA . ARG A 1 200 ? 56.961 -4.204 -97.940 1.00 88.12 200 ARG A CA 1
ATOM 1542 C C . ARG A 1 200 ? 57.440 -3.331 -99.097 1.00 88.12 200 ARG A C 1
ATOM 1544 O O . ARG A 1 200 ? 57.784 -3.848 -100.150 1.00 88.12 200 ARG A O 1
ATOM 1551 N N . ARG A 1 201 ? 57.504 -2.009 -98.910 1.00 87.94 201 ARG A N 1
ATOM 1552 C CA . ARG A 1 201 ? 57.993 -1.075 -99.939 1.00 87.94 201 ARG A CA 1
ATOM 1553 C C . ARG A 1 201 ? 59.478 -1.282 -100.241 1.00 87.94 201 ARG A C 1
ATOM 1555 O O . ARG A 1 201 ? 59.882 -1.111 -101.388 1.00 87.94 201 ARG A O 1
ATOM 1562 N N . GLU A 1 202 ? 60.299 -1.580 -99.240 1.00 86.88 202 GLU A N 1
ATOM 1563 C CA . GLU A 1 202 ? 61.726 -1.871 -99.408 1.00 86.88 202 GLU A CA 1
ATOM 1564 C C . GLU A 1 202 ? 61.952 -3.215 -100.099 1.00 86.88 202 GLU A C 1
ATOM 1566 O O . GLU A 1 202 ? 62.728 -3.269 -101.051 1.00 86.88 202 GLU A O 1
ATOM 1571 N N . GLU A 1 203 ? 61.224 -4.258 -99.699 1.00 87.31 203 GLU A N 1
ATOM 1572 C CA . GLU A 1 203 ? 61.203 -5.567 -100.359 1.00 87.31 203 GLU A CA 1
ATOM 1573 C C . GLU A 1 203 ? 60.751 -5.434 -101.821 1.00 87.31 203 GLU A C 1
ATOM 1575 O O . GLU A 1 203 ? 61.442 -5.915 -102.718 1.00 87.31 203 GLU A O 1
ATOM 1580 N N . ASP A 1 204 ? 59.675 -4.686 -102.091 1.00 86.62 204 ASP A N 1
ATOM 1581 C CA . ASP A 1 204 ? 59.203 -4.392 -103.449 1.00 86.62 204 ASP A CA 1
ATOM 1582 C C . ASP A 1 204 ? 60.255 -3.629 -104.264 1.00 86.62 204 ASP A C 1
ATOM 1584 O O . ASP A 1 204 ? 60.498 -3.941 -105.432 1.00 86.62 204 ASP A O 1
ATOM 1588 N N . LYS A 1 205 ? 60.901 -2.610 -103.680 1.00 86.06 205 LYS A N 1
ATOM 1589 C CA . LYS A 1 205 ? 61.982 -1.861 -104.344 1.00 86.06 205 LYS A CA 1
ATOM 1590 C C . LYS A 1 205 ? 63.174 -2.764 -104.647 1.00 86.06 205 LYS A C 1
ATOM 1592 O O . LYS A 1 205 ? 63.709 -2.680 -105.751 1.00 86.06 205 LYS A O 1
ATOM 1597 N N . ALA A 1 206 ? 63.582 -3.611 -103.704 1.00 86.81 206 ALA A N 1
ATOM 1598 C CA . ALA A 1 206 ? 64.684 -4.551 -103.872 1.00 86.81 206 ALA A CA 1
ATOM 1599 C C . ALA A 1 206 ? 64.360 -5.596 -104.947 1.00 86.81 206 ALA A C 1
ATOM 1601 O O . ALA A 1 206 ? 65.196 -5.863 -105.813 1.00 86.81 206 ALA A O 1
ATOM 1602 N N . HIS A 1 207 ? 63.129 -6.115 -104.958 1.00 88.94 207 HIS A N 1
ATOM 1603 C CA . HIS A 1 207 ? 62.650 -7.030 -105.987 1.00 88.94 207 HIS A CA 1
ATOM 1604 C C . HIS A 1 207 ? 62.691 -6.371 -107.371 1.00 88.94 207 HIS A C 1
ATOM 1606 O O . HIS A 1 207 ? 63.339 -6.881 -108.286 1.00 88.94 207 HIS A O 1
ATOM 1612 N N . LYS A 1 208 ? 62.121 -5.165 -107.499 1.00 86.31 208 LYS A N 1
ATOM 1613 C CA . LYS A 1 208 ? 62.151 -4.384 -108.745 1.00 86.31 208 LYS A CA 1
ATOM 1614 C C . LYS A 1 208 ? 63.572 -4.060 -109.206 1.00 86.31 208 LYS A C 1
ATOM 1616 O O . LYS A 1 208 ? 63.862 -4.144 -110.397 1.00 86.31 208 LYS A O 1
ATOM 1621 N N . ALA A 1 209 ? 64.466 -3.702 -108.287 1.00 86.31 209 ALA A N 1
ATOM 1622 C CA . ALA A 1 209 ? 65.866 -3.423 -108.595 1.00 86.31 209 ALA A CA 1
ATOM 1623 C C . ALA A 1 209 ? 66.599 -4.672 -109.102 1.00 86.31 209 ALA A C 1
ATOM 1625 O O . ALA A 1 209 ? 67.323 -4.580 -110.091 1.00 86.31 209 ALA A O 1
ATOM 1626 N N . SER A 1 210 ? 66.371 -5.831 -108.476 1.00 86.00 210 SER A N 1
ATOM 1627 C CA . SER A 1 210 ? 66.944 -7.114 -108.897 1.00 86.00 210 SER A CA 1
ATOM 1628 C C . SER A 1 210 ? 66.493 -7.502 -110.310 1.00 86.00 210 SER A C 1
ATOM 1630 O O . SER A 1 210 ? 67.328 -7.788 -111.168 1.00 86.00 210 SER A O 1
ATOM 1632 N N . ILE A 1 211 ? 65.191 -7.397 -110.604 1.00 87.06 211 ILE A N 1
ATOM 1633 C CA . ILE A 1 211 ? 64.642 -7.672 -111.942 1.00 87.06 211 ILE A CA 1
ATOM 1634 C C . ILE A 1 211 ? 65.198 -6.697 -112.990 1.00 87.06 211 ILE A C 1
ATOM 1636 O O . ILE A 1 211 ? 65.617 -7.112 -114.071 1.00 87.06 211 ILE A O 1
ATOM 1640 N N . ASN A 1 212 ? 65.269 -5.402 -112.672 1.00 85.38 212 ASN A N 1
ATOM 1641 C CA . ASN A 1 212 ? 65.839 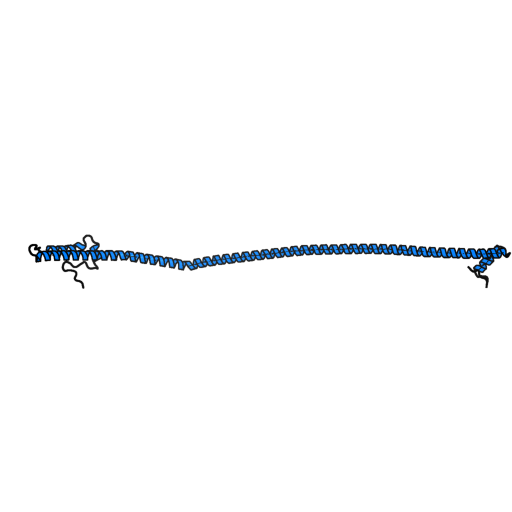-4.402 -113.578 1.00 85.38 212 ASN A CA 1
ATOM 1642 C C . ASN A 1 212 ? 67.336 -4.619 -113.819 1.00 85.38 212 ASN A C 1
ATOM 1644 O O . ASN A 1 212 ? 67.816 -4.369 -114.924 1.00 85.38 212 ASN A O 1
ATOM 1648 N N . ARG A 1 213 ? 68.073 -5.096 -112.809 1.00 86.94 213 ARG A N 1
ATOM 1649 C CA . ARG A 1 213 ? 69.485 -5.458 -112.951 1.00 86.94 213 ARG A CA 1
ATOM 1650 C C . ARG A 1 213 ? 69.651 -6.675 -113.854 1.00 86.94 213 ARG A C 1
ATOM 1652 O O . ARG A 1 213 ? 70.457 -6.612 -114.771 1.00 86.94 213 ARG A O 1
ATOM 1659 N N . ALA A 1 214 ? 68.834 -7.712 -113.677 1.00 85.81 214 ALA A N 1
ATOM 1660 C CA . ALA A 1 214 ? 68.832 -8.871 -114.567 1.00 85.81 214 ALA A CA 1
ATOM 1661 C C . ALA A 1 214 ? 68.504 -8.484 -116.023 1.00 85.81 214 ALA A C 1
ATOM 1663 O O . ALA A 1 214 ? 69.144 -8.969 -116.954 1.00 85.81 214 ALA A O 1
ATOM 1664 N N . ALA A 1 215 ? 67.554 -7.565 -116.232 1.00 82.62 215 ALA A N 1
ATOM 1665 C CA . ALA A 1 215 ? 67.248 -7.028 -117.558 1.00 82.62 215 ALA A CA 1
ATOM 1666 C C . ALA A 1 215 ? 68.424 -6.227 -118.147 1.00 82.62 215 ALA A C 1
ATOM 1668 O O . ALA A 1 215 ? 68.743 -6.390 -119.323 1.00 82.62 215 ALA A O 1
ATOM 1669 N N . LEU A 1 216 ? 69.090 -5.392 -117.338 1.00 84.81 216 LEU A N 1
ATOM 1670 C CA . LEU A 1 216 ? 70.296 -4.663 -117.740 1.00 84.81 216 LEU A CA 1
ATOM 1671 C C . LEU A 1 216 ? 71.406 -5.626 -118.179 1.00 84.81 216 LEU A C 1
ATOM 1673 O O . LEU A 1 216 ? 71.966 -5.452 -119.260 1.00 84.81 216 LEU A O 1
ATOM 1677 N N . ASP A 1 217 ? 71.686 -6.647 -117.368 1.00 84.75 217 ASP A N 1
ATOM 1678 C CA . ASP A 1 217 ? 72.723 -7.643 -117.641 1.00 84.75 217 ASP A CA 1
ATOM 1679 C C . ASP A 1 217 ? 72.415 -8.415 -118.942 1.00 84.75 217 ASP A C 1
ATOM 1681 O O . ASP A 1 217 ? 73.315 -8.658 -119.747 1.00 84.75 217 ASP A O 1
ATOM 1685 N N . ALA A 1 218 ? 71.137 -8.710 -119.218 1.00 84.50 218 ALA A N 1
ATOM 1686 C CA . ALA A 1 218 ? 70.701 -9.311 -120.481 1.00 84.50 218 ALA A CA 1
ATOM 1687 C C . ALA A 1 218 ? 70.906 -8.385 -121.699 1.00 84.50 218 ALA A C 1
ATOM 1689 O O . ALA A 1 218 ? 71.330 -8.854 -122.757 1.00 84.50 218 ALA A O 1
ATOM 1690 N N . PHE A 1 219 ? 70.660 -7.074 -121.571 1.00 83.69 219 PHE A N 1
ATOM 1691 C CA . PHE A 1 219 ? 70.942 -6.106 -122.643 1.00 83.69 219 PHE A CA 1
ATOM 1692 C C . PHE A 1 219 ? 72.443 -5.979 -122.935 1.00 83.69 219 PHE A C 1
ATOM 1694 O O . PHE A 1 219 ? 72.832 -5.911 -124.103 1.00 83.69 219 PHE A O 1
ATOM 1701 N N . VAL A 1 220 ? 73.284 -5.985 -121.895 1.00 83.12 220 VAL A N 1
ATOM 1702 C CA . VAL A 1 220 ? 74.749 -5.945 -122.043 1.00 83.12 220 VAL A CA 1
ATOM 1703 C C . VAL A 1 220 ? 75.263 -7.227 -122.702 1.00 83.12 220 VAL A C 1
ATOM 1705 O O . VAL A 1 220 ? 76.047 -7.153 -123.647 1.00 83.12 220 VAL A O 1
ATOM 1708 N N . ALA A 1 221 ? 74.770 -8.400 -122.286 1.00 82.81 221 ALA A N 1
ATOM 1709 C CA . ALA A 1 221 ? 75.086 -9.675 -122.936 1.00 82.81 221 ALA A CA 1
ATOM 1710 C C . ALA A 1 221 ? 74.634 -9.716 -124.411 1.00 82.81 221 ALA A C 1
ATOM 1712 O O . ALA A 1 221 ? 75.289 -10.341 -125.242 1.00 82.81 221 ALA A O 1
ATOM 1713 N N . GLY A 1 222 ? 73.550 -9.008 -124.746 1.00 79.81 222 GLY A N 1
ATOM 1714 C CA . GLY A 1 222 ? 73.064 -8.803 -126.113 1.00 79.81 222 GLY A CA 1
ATOM 1715 C C . GLY A 1 222 ? 73.869 -7.798 -126.953 1.00 79.81 222 GLY A C 1
ATOM 1716 O O . GLY A 1 222 ? 73.498 -7.553 -128.099 1.00 79.81 222 GLY A O 1
ATOM 1717 N N . GLY A 1 223 ? 74.951 -7.218 -126.418 1.00 78.25 223 GLY A N 1
ATOM 1718 C CA . GLY A 1 223 ? 75.867 -6.332 -127.149 1.00 78.25 223 GLY A CA 1
ATOM 1719 C C . GLY A 1 223 ? 75.541 -4.836 -127.075 1.00 78.25 223 GLY A C 1
ATOM 1720 O O . GLY A 1 223 ? 76.132 -4.051 -127.817 1.00 78.25 223 GLY A O 1
ATOM 1721 N N . VAL A 1 224 ? 74.622 -4.414 -126.199 1.00 81.50 224 VAL A N 1
ATOM 1722 C CA . VAL A 1 224 ? 74.315 -2.992 -125.974 1.00 81.50 224 VAL A CA 1
ATOM 1723 C C . VAL A 1 224 ? 75.317 -2.394 -124.970 1.00 81.50 224 VAL A C 1
ATOM 1725 O O . VAL A 1 224 ? 75.492 -2.964 -123.893 1.00 81.50 224 VAL A O 1
ATOM 1728 N N . PRO A 1 225 ? 75.952 -1.238 -125.253 1.00 84.88 225 PRO A N 1
ATOM 1729 C CA . PRO A 1 225 ? 76.808 -0.547 -124.285 1.00 84.88 225 PRO A CA 1
ATOM 1730 C C . PRO A 1 225 ? 76.072 -0.228 -122.974 1.00 84.88 225 PRO A C 1
ATOM 1732 O O . PRO A 1 225 ? 74.898 0.147 -122.997 1.00 84.88 225 PRO A O 1
ATOM 1735 N N . GLU A 1 226 ? 76.760 -0.335 -121.833 1.00 83.25 226 GLU A N 1
ATOM 1736 C CA . GLU A 1 226 ? 76.151 -0.270 -120.492 1.00 83.25 226 GLU A CA 1
ATOM 1737 C C . GLU A 1 226 ? 75.335 1.013 -120.247 1.00 83.25 226 GLU A C 1
ATOM 1739 O O . GLU A 1 226 ? 74.235 0.956 -119.691 1.00 83.25 226 GLU A O 1
ATOM 1744 N N . ASP A 1 227 ? 75.823 2.165 -120.710 1.00 82.12 227 ASP A N 1
ATOM 1745 C CA . ASP A 1 227 ? 75.127 3.447 -120.549 1.00 82.12 227 ASP A CA 1
ATOM 1746 C C . ASP A 1 227 ? 73.815 3.493 -121.348 1.00 82.12 227 ASP A C 1
ATOM 1748 O O . ASP A 1 227 ? 72.778 3.931 -120.839 1.00 82.12 227 ASP A O 1
ATOM 1752 N N . CYS A 1 228 ? 73.820 2.947 -122.570 1.00 79.31 228 CYS A N 1
ATOM 1753 C CA . CYS A 1 228 ? 72.622 2.817 -123.397 1.00 79.31 228 CYS A CA 1
ATOM 1754 C C . CYS A 1 228 ? 71.641 1.788 -122.813 1.00 79.31 228 CYS A C 1
ATOM 1756 O O . CYS A 1 228 ? 70.431 2.019 -122.828 1.00 79.31 228 CYS A O 1
ATOM 1758 N N . ALA A 1 229 ? 72.140 0.685 -122.248 1.00 82.25 229 ALA A N 1
ATOM 1759 C CA . ALA A 1 229 ? 71.323 -0.343 -121.606 1.00 82.25 229 ALA A CA 1
ATOM 1760 C C . ALA A 1 229 ? 70.626 0.189 -120.335 1.00 82.25 229 ALA A C 1
ATOM 1762 O O . ALA A 1 229 ? 69.428 -0.037 -120.150 1.00 82.25 229 ALA A O 1
ATOM 1763 N N . LYS A 1 230 ? 71.319 0.984 -119.502 1.00 83.50 230 LYS A N 1
ATOM 1764 C CA . LYS A 1 230 ? 70.720 1.676 -118.338 1.00 83.50 230 LYS A CA 1
ATOM 1765 C C . LYS A 1 230 ? 69.611 2.633 -118.760 1.00 83.50 230 LYS A C 1
ATOM 1767 O O . LYS A 1 230 ? 68.553 2.679 -118.123 1.00 83.50 230 LYS A O 1
ATOM 1772 N N . GLN A 1 231 ? 69.835 3.383 -119.838 1.00 82.75 231 GLN A N 1
ATOM 1773 C CA . GLN A 1 231 ? 68.842 4.309 -120.371 1.00 82.75 231 GLN A CA 1
ATOM 1774 C C . GLN A 1 231 ? 67.620 3.559 -120.925 1.00 82.75 231 GLN A C 1
ATOM 1776 O O . GLN A 1 231 ? 66.492 3.932 -120.605 1.00 82.75 231 GLN A O 1
ATOM 1781 N N . ALA A 1 232 ? 67.824 2.459 -121.657 1.00 80.88 232 ALA A N 1
ATOM 1782 C CA . ALA A 1 232 ? 66.748 1.612 -122.168 1.00 80.88 232 ALA A CA 1
ATOM 1783 C C . ALA A 1 232 ? 65.903 0.995 -121.038 1.00 80.88 232 ALA A C 1
ATOM 1785 O O . ALA A 1 232 ? 64.683 1.164 -121.030 1.00 80.88 232 ALA A O 1
ATOM 1786 N N . VAL A 1 233 ? 66.531 0.369 -120.033 1.00 83.81 233 VAL A N 1
ATOM 1787 C CA . VAL A 1 233 ? 65.826 -0.202 -118.867 1.00 83.81 233 VAL A CA 1
ATOM 1788 C C . VAL A 1 233 ? 65.047 0.876 -118.109 1.00 83.81 233 VAL A C 1
ATOM 1790 O O . VAL A 1 233 ? 63.898 0.655 -117.736 1.00 83.81 233 VAL A O 1
ATOM 1793 N N . THR A 1 234 ? 65.614 2.076 -117.943 1.00 83.75 234 THR A N 1
ATOM 1794 C CA . THR A 1 234 ? 64.927 3.200 -117.281 1.00 83.75 234 THR A CA 1
ATOM 1795 C C . THR A 1 234 ? 63.698 3.672 -118.064 1.00 83.75 234 THR A C 1
ATOM 1797 O O . THR A 1 234 ? 62.658 3.944 -117.462 1.00 83.75 234 THR A O 1
ATOM 1800 N N . LEU A 1 235 ? 63.793 3.775 -119.394 1.00 84.44 235 LEU A N 1
ATOM 1801 C CA . LEU A 1 235 ? 62.674 4.183 -120.250 1.00 84.44 235 LEU A CA 1
ATOM 1802 C C . LEU A 1 235 ? 61.550 3.136 -120.249 1.00 84.44 235 LEU A C 1
ATOM 1804 O O . LEU A 1 235 ? 60.380 3.510 -120.172 1.00 84.44 235 LEU A O 1
ATOM 1808 N N . ILE A 1 236 ? 61.891 1.842 -120.257 1.00 84.50 236 ILE A N 1
ATOM 1809 C CA . ILE A 1 236 ? 60.913 0.745 -120.185 1.00 84.50 236 ILE A CA 1
ATOM 1810 C C . ILE A 1 236 ? 60.263 0.687 -118.795 1.00 84.50 236 ILE A C 1
ATOM 1812 O O . ILE A 1 236 ? 59.041 0.605 -118.695 1.00 84.50 236 ILE A O 1
ATOM 1816 N N . ALA A 1 237 ? 61.043 0.796 -117.715 1.00 84.44 237 ALA A N 1
ATOM 1817 C CA . ALA A 1 237 ? 60.523 0.791 -116.345 1.00 84.44 237 ALA A CA 1
ATOM 1818 C C . ALA A 1 237 ? 59.581 1.976 -116.060 1.00 84.44 237 ALA A C 1
ATOM 1820 O O . ALA A 1 237 ? 58.632 1.833 -115.292 1.00 84.44 237 ALA A O 1
ATOM 1821 N N . LYS A 1 238 ? 59.818 3.134 -116.693 1.00 85.62 238 LYS A N 1
ATOM 1822 C CA . LYS A 1 238 ? 58.940 4.315 -116.627 1.00 85.62 238 LYS A CA 1
ATOM 1823 C C . LYS A 1 238 ? 57.738 4.249 -117.582 1.00 85.62 238 LYS A C 1
ATOM 1825 O O . LYS A 1 238 ? 56.923 5.165 -117.563 1.00 85.62 238 LYS A O 1
ATOM 1830 N N . GLY A 1 239 ? 57.628 3.213 -118.420 1.00 83.12 239 GLY A N 1
ATOM 1831 C CA . GLY A 1 239 ? 56.550 3.071 -119.406 1.00 83.12 239 GLY A CA 1
ATOM 1832 C C . GLY A 1 239 ? 56.629 4.057 -120.578 1.00 83.12 239 GLY A C 1
ATOM 1833 O O . GLY A 1 239 ? 55.623 4.307 -121.233 1.00 83.12 239 GLY A O 1
ATOM 1834 N N . LEU A 1 240 ? 57.805 4.634 -120.846 1.00 85.31 240 LEU A N 1
ATOM 1835 C CA . LEU A 1 240 ? 58.014 5.615 -121.920 1.00 85.31 240 LEU A CA 1
ATOM 1836 C C . LEU A 1 240 ? 58.244 4.963 -123.296 1.00 85.31 240 LEU A C 1
ATOM 1838 O O . LEU A 1 240 ? 58.255 5.668 -124.302 1.00 85.31 240 LEU A O 1
ATOM 1842 N N . ILE A 1 241 ? 58.414 3.636 -123.351 1.00 81.62 241 ILE A N 1
ATOM 1843 C CA . ILE A 1 241 ? 58.489 2.861 -124.598 1.00 81.62 241 ILE A CA 1
ATOM 1844 C C . ILE A 1 241 ? 57.159 2.117 -124.807 1.00 81.62 241 ILE A C 1
ATOM 1846 O O . ILE A 1 241 ? 56.843 1.221 -124.020 1.00 81.62 241 ILE A O 1
ATOM 1850 N N . PRO A 1 242 ? 56.369 2.450 -125.845 1.00 84.06 242 PRO A N 1
ATOM 1851 C CA . PRO A 1 242 ? 55.099 1.779 -126.114 1.00 84.06 242 PRO A CA 1
ATOM 1852 C C . PRO A 1 242 ? 55.268 0.271 -126.360 1.00 84.06 242 PRO A C 1
ATOM 1854 O O . PRO A 1 242 ? 56.216 -0.154 -127.016 1.00 84.06 242 PRO A O 1
ATOM 1857 N N . ASN A 1 243 ? 54.309 -0.531 -125.887 1.00 83.00 243 ASN A N 1
ATOM 1858 C CA . ASN A 1 243 ? 54.207 -1.985 -126.110 1.00 83.00 243 ASN A CA 1
ATOM 1859 C C . ASN A 1 243 ? 55.342 -2.859 -125.532 1.00 83.00 243 ASN A C 1
ATOM 1861 O O . ASN A 1 243 ? 55.414 -4.044 -125.853 1.00 83.00 243 ASN A O 1
ATOM 1865 N N . ILE A 1 244 ? 56.193 -2.324 -124.648 1.00 82.56 244 ILE A N 1
ATOM 1866 C CA . ILE A 1 244 ? 57.244 -3.081 -123.946 1.00 82.56 244 ILE A CA 1
ATOM 1867 C C . ILE A 1 244 ? 57.124 -2.817 -122.438 1.00 82.56 244 ILE A C 1
ATOM 1869 O O . ILE A 1 244 ? 57.011 -1.670 -122.015 1.00 82.56 244 ILE A O 1
ATOM 1873 N N . ARG A 1 245 ? 57.145 -3.873 -121.610 1.00 82.94 245 ARG A N 1
ATOM 1874 C CA . ARG A 1 245 ? 57.060 -3.777 -120.139 1.00 82.94 245 ARG A CA 1
ATOM 1875 C C . ARG A 1 245 ? 58.002 -4.758 -119.449 1.00 82.94 245 ARG A C 1
ATOM 1877 O O . ARG A 1 245 ? 58.178 -5.878 -119.922 1.00 82.94 245 ARG A O 1
ATOM 1884 N N . ILE A 1 246 ? 58.542 -4.355 -118.303 1.00 81.88 246 ILE A N 1
ATOM 1885 C CA . ILE A 1 246 ? 59.228 -5.260 -117.372 1.00 81.88 246 ILE A CA 1
ATOM 1886 C C . ILE A 1 246 ? 58.163 -5.879 -116.467 1.00 81.88 246 ILE A C 1
ATOM 1888 O O . ILE A 1 246 ? 57.286 -5.173 -115.965 1.00 81.88 246 ILE A O 1
ATOM 1892 N N . THR A 1 247 ? 58.205 -7.198 -116.302 1.00 81.19 247 THR A N 1
ATOM 1893 C CA . THR A 1 247 ? 57.331 -7.900 -115.355 1.00 81.19 247 THR A CA 1
ATOM 1894 C C . THR A 1 247 ? 58.096 -8.040 -114.049 1.00 81.19 247 THR A C 1
ATOM 1896 O O . THR A 1 247 ? 59.179 -8.620 -114.056 1.00 81.19 247 THR A O 1
ATOM 1899 N N . TYR A 1 248 ? 57.554 -7.444 -112.987 1.00 79.50 248 TYR A N 1
ATOM 1900 C CA . TYR A 1 248 ? 58.074 -7.511 -111.625 1.00 79.50 248 TYR A CA 1
ATOM 1901 C C . TYR A 1 248 ? 57.316 -8.571 -110.849 1.00 79.50 248 TYR A C 1
ATOM 1903 O O . TYR A 1 248 ? 56.075 -8.627 -111.019 1.00 79.50 248 TYR A O 1
#

Radius of gyration: 87.01 Å; chains: 1; bounding box: 135×41×222 Å

Sequence (248 aa):
MTEATQLAELPPAETALQVYSKPGGLDPWLDKIRAEVTGHVPDLKTKKGRDAIASLAFKVRKVKTALDGVGKEQVDRLKDIPKKIDAERKRMRDVLDALADEVRAPLDQRAQAERDAAARREAVALAAAETARLEAELADQRRIAAEKQAEIDRAAAAERERLAAEQAERDRVQAAEDARHAEIKRQADAKAAEEAEIRRREEDKAHKASINRAALDAFVAGGVPEDCAKQAVTLIAKGLIPNIRITY

pLDDT: mean 88.13, std 10.82, range [31.72, 98.06]

Foldseek 3Di:
DDDPAPQFDDDDLVCLLVLLVDDCSCVVVVVSNVVVLVPDDQDPPDPVSVVVNVVSVVRVVVVVVVNVVSSVVSVVVVVVVVVVVVVVVVVVVVVVVVVVCVVCVVVVVVVVVVVVVVVVVVVVVVVVVVVVVVVVVVVVVVVVVVVVVVVVVVVVVVVVVVVVVVVVVVVVVVVVVVVVVVVVVVVVVVVVVVVVVVVVVVVVVVVVVVQLVVQLVVVVVVVDPSVVSNVVSVCQPVVVDPPHHRDD

Secondary structure (DSSP, 8-state):
-----TT-PPPPTTTHHHHHTSTTTTHHHHHHHHHHHHTS----SSHHHHHHHHHHHHHHHHHHHHHHHHHHHHHHHHHHHHHHHHHHHHHHHHHHHHHHHHHHHHHHHHHHHHHHHHHHHHHHHHHHHHHHHHHHHHHHHHHHHHHHHHHHHHHHHHHHHHHHHHHHHHHHHHHHHHHHHHHHHHHHHHHHHHHHHHHHHHHHHHHHHHHHHHHHHHHHHTT--HHHH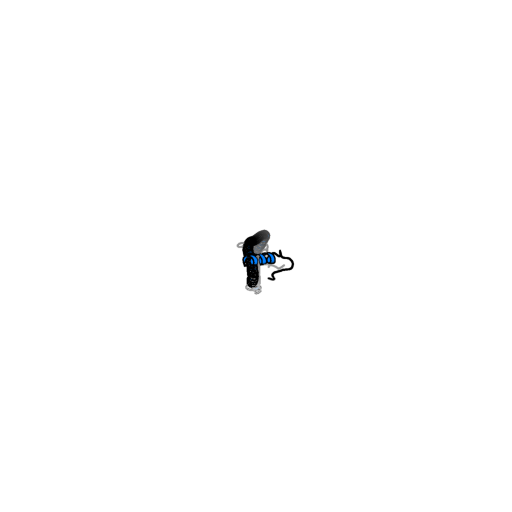HHHHHHHHTT-STT-----